Protein AF-A0A939FGU3-F1 (afdb_monomer)

pLDDT: mean 78.37, std 13.64, range [33.5, 96.75]

Structure (mmCIF, N/CA/C/O backbone):
data_AF-A0A939FGU3-F1
#
_entry.id   AF-A0A939FGU3-F1
#
loop_
_atom_site.group_PDB
_atom_site.id
_atom_site.type_symbol
_atom_site.label_atom_id
_atom_site.label_alt_id
_atom_site.label_comp_id
_atom_site.label_asym_id
_atom_site.label_entity_id
_atom_site.label_seq_id
_atom_site.pdbx_PDB_ins_code
_atom_site.Cartn_x
_atom_site.Cartn_y
_atom_site.Cartn_z
_atom_site.occupancy
_atom_site.B_iso_or_equiv
_atom_site.auth_seq_id
_atom_site.auth_comp_id
_atom_site.auth_asym_id
_atom_site.auth_atom_id
_atom_site.pdbx_PDB_model_num
ATOM 1 N N . SER A 1 1 ? 17.781 14.149 -30.738 1.00 41.88 1 SER A N 1
ATOM 2 C CA . SER A 1 1 ? 16.971 12.926 -30.541 1.00 41.88 1 SER A CA 1
ATOM 3 C C . SER A 1 1 ? 17.361 12.123 -29.293 1.00 41.88 1 SER A C 1
ATOM 5 O O . SER A 1 1 ? 16.463 11.764 -28.551 1.00 41.88 1 SER A O 1
ATOM 7 N N . ARG A 1 2 ? 18.651 11.886 -28.977 1.00 33.50 2 ARG A N 1
ATOM 8 C CA . ARG A 1 2 ? 19.077 11.112 -27.776 1.00 33.50 2 ARG A CA 1
ATOM 9 C C . ARG A 1 2 ? 18.711 11.719 -26.404 1.00 33.50 2 ARG A C 1
ATOM 11 O O . ARG A 1 2 ? 18.476 10.968 -25.467 1.00 33.50 2 ARG A O 1
ATOM 18 N N . GLY A 1 3 ? 18.619 13.047 -26.288 1.00 41.75 3 GLY A N 1
ATOM 19 C CA . GLY A 1 3 ? 18.218 13.716 -25.037 1.00 41.75 3 GLY A CA 1
ATOM 20 C C . GLY A 1 3 ? 16.728 13.579 -24.693 1.00 41.75 3 GLY A C 1
ATOM 21 O O . GLY A 1 3 ? 16.382 13.505 -23.521 1.00 41.75 3 GLY A O 1
ATOM 22 N N . LEU A 1 4 ? 15.859 13.466 -25.707 1.00 43.62 4 LEU A N 1
ATOM 23 C CA . LEU A 1 4 ? 14.421 13.242 -25.510 1.00 43.62 4 LEU A CA 1
ATOM 24 C C . LEU A 1 4 ? 14.145 11.823 -24.995 1.00 43.62 4 LEU A C 1
ATOM 26 O O . LEU A 1 4 ? 13.326 11.659 -24.104 1.00 43.62 4 LEU A O 1
ATOM 30 N N . GLY A 1 5 ? 14.875 10.816 -25.493 1.00 41.78 5 GLY A N 1
ATOM 31 C CA . GLY A 1 5 ? 14.735 9.427 -25.039 1.00 41.78 5 GLY A CA 1
ATOM 32 C C . GLY A 1 5 ? 15.161 9.213 -23.583 1.00 41.78 5 GLY A C 1
ATOM 33 O O . GLY A 1 5 ? 14.473 8.523 -22.848 1.00 41.78 5 GLY A O 1
ATOM 34 N N . LEU A 1 6 ? 16.245 9.850 -23.126 1.00 47.56 6 LEU A N 1
ATOM 35 C CA . LEU A 1 6 ? 16.668 9.788 -21.718 1.00 47.56 6 LEU A CA 1
ATOM 36 C C . LEU A 1 6 ? 15.647 10.437 -20.766 1.00 47.56 6 LEU A C 1
ATOM 38 O O . LEU A 1 6 ? 15.371 9.874 -19.708 1.00 47.56 6 LEU A O 1
ATOM 42 N N . GLY A 1 7 ? 15.070 11.580 -21.162 1.00 53.06 7 GLY A N 1
ATOM 43 C CA . GLY A 1 7 ? 14.012 12.266 -20.411 1.00 53.06 7 GLY A CA 1
ATOM 44 C C . GLY A 1 7 ? 12.718 11.452 -20.348 1.00 53.06 7 GLY A C 1
ATOM 45 O O . GLY A 1 7 ? 12.283 11.088 -19.263 1.00 53.06 7 GLY A O 1
ATOM 46 N N . LEU A 1 8 ? 12.188 11.040 -21.506 1.00 48.31 8 LEU A N 1
ATOM 47 C CA . LEU A 1 8 ? 10.960 10.236 -21.619 1.00 48.31 8 LEU A CA 1
ATOM 48 C C . LEU A 1 8 ? 11.036 8.890 -20.865 1.00 48.31 8 LEU A C 1
ATOM 50 O O . LEU A 1 8 ? 10.018 8.367 -20.407 1.00 48.31 8 LEU A O 1
ATOM 54 N N . LEU A 1 9 ? 12.233 8.314 -20.716 1.00 50.81 9 LEU A N 1
ATOM 55 C CA . LEU A 1 9 ? 12.453 7.050 -20.006 1.00 50.81 9 LEU A CA 1
ATOM 56 C C . LEU A 1 9 ? 12.536 7.216 -18.483 1.00 50.81 9 LEU A C 1
ATOM 58 O O . LEU A 1 9 ? 11.938 6.418 -17.759 1.00 50.81 9 LEU A O 1
ATOM 62 N N . GLY A 1 10 ? 13.228 8.249 -17.989 1.00 60.00 10 GLY A N 1
ATOM 63 C CA . GLY A 1 10 ? 13.159 8.635 -16.573 1.00 60.00 10 GLY A CA 1
ATOM 64 C C . GLY A 1 10 ? 11.727 8.989 -16.164 1.00 60.00 10 GLY A C 1
ATOM 65 O O . GLY A 1 10 ? 11.244 8.528 -15.126 1.00 60.00 10 GLY A O 1
ATOM 66 N N . ASP A 1 11 ? 11.014 9.682 -17.054 1.00 61.66 11 ASP A N 1
ATOM 67 C CA . ASP A 1 11 ? 9.595 9.987 -16.902 1.00 61.66 11 ASP A CA 1
ATOM 68 C C . ASP A 1 11 ? 8.752 8.710 -16.817 1.00 61.66 11 ASP A C 1
ATOM 70 O O . ASP A 1 11 ? 7.852 8.645 -15.992 1.00 61.66 11 ASP A O 1
ATOM 74 N N . SER A 1 12 ? 9.061 7.656 -17.581 1.00 62.78 12 SER A N 1
ATOM 75 C CA . SER A 1 12 ? 8.295 6.396 -17.570 1.00 62.78 12 SER A CA 1
ATOM 76 C C . SER A 1 12 ? 8.379 5.643 -16.237 1.00 62.78 12 SER A C 1
ATOM 78 O O . SER A 1 12 ? 7.359 5.176 -15.726 1.00 62.78 12 SER A O 1
ATOM 80 N N . PHE A 1 13 ? 9.572 5.539 -15.638 1.00 67.00 13 PHE A N 1
ATOM 81 C CA . PHE A 1 13 ? 9.725 4.944 -14.303 1.00 67.00 13 PHE A CA 1
ATOM 82 C C . PHE A 1 13 ? 9.023 5.795 -13.244 1.00 67.00 13 PHE A C 1
ATOM 84 O O . PHE A 1 13 ? 8.311 5.263 -12.395 1.00 67.00 13 PHE A O 1
ATOM 91 N N . GLN A 1 14 ? 9.191 7.117 -13.311 1.00 68.75 14 GLN A N 1
ATOM 92 C CA . GLN A 1 14 ? 8.563 8.039 -12.372 1.00 68.75 14 GLN A CA 1
ATOM 93 C C . GLN A 1 14 ? 7.032 8.005 -12.476 1.00 68.75 14 GLN A C 1
ATOM 95 O O . GLN A 1 14 ? 6.349 7.959 -11.455 1.00 68.75 14 GLN A O 1
ATOM 100 N N . VAL A 1 15 ? 6.498 7.937 -13.695 1.00 68.19 15 VAL A N 1
ATOM 101 C CA . VAL A 1 15 ? 5.082 7.704 -13.997 1.00 68.19 15 VAL A CA 1
ATOM 102 C C . VAL A 1 15 ? 4.614 6.396 -13.365 1.00 68.19 15 VAL A C 1
ATOM 104 O O . VAL A 1 15 ? 3.661 6.405 -12.586 1.00 68.19 15 VAL A O 1
ATOM 107 N N . ALA A 1 16 ? 5.302 5.285 -13.636 1.00 70.50 16 ALA A N 1
ATOM 108 C CA . ALA A 1 16 ? 4.940 3.981 -13.089 1.00 70.50 16 ALA A CA 1
ATOM 109 C C . ALA A 1 16 ? 4.967 3.979 -11.552 1.00 70.50 16 ALA A C 1
ATOM 111 O O . ALA A 1 16 ? 4.074 3.416 -10.920 1.00 70.50 16 ALA A O 1
ATOM 112 N N . TYR A 1 17 ? 5.959 4.632 -10.948 1.00 73.44 17 TYR A N 1
ATOM 113 C CA . TYR A 1 17 ? 6.120 4.739 -9.499 1.00 73.44 17 TYR A CA 1
ATOM 114 C C . TYR A 1 17 ? 5.035 5.604 -8.837 1.00 73.44 17 TYR A C 1
ATOM 116 O O . TYR A 1 17 ? 4.579 5.292 -7.738 1.00 73.44 17 TYR A O 1
ATOM 124 N N . GLN A 1 18 ? 4.587 6.680 -9.492 1.00 72.75 18 GLN A N 1
ATOM 125 C CA . GLN A 1 18 ? 3.557 7.577 -8.954 1.00 72.75 18 GLN A CA 1
ATOM 126 C C . GLN A 1 18 ? 2.126 7.069 -9.172 1.00 72.75 18 GLN A C 1
ATOM 128 O O . GLN A 1 18 ? 1.237 7.402 -8.382 1.00 72.75 18 GLN A O 1
ATOM 133 N N . LEU A 1 19 ? 1.897 6.249 -10.204 1.00 76.19 19 LEU A N 1
ATOM 134 C CA . LEU A 1 19 ? 0.581 5.703 -10.559 1.00 76.19 19 LEU A CA 1
ATOM 135 C C . LEU A 1 19 ? -0.176 5.080 -9.369 1.00 76.19 19 LEU A C 1
ATOM 137 O O . LEU A 1 19 ? -1.330 5.459 -9.148 1.00 76.19 19 LEU A O 1
ATOM 141 N N . PRO A 1 20 ? 0.425 4.181 -8.561 1.00 77.81 20 PRO A N 1
ATOM 142 C CA . PRO A 1 20 ? -0.236 3.608 -7.390 1.00 77.81 20 PRO A CA 1
ATOM 143 C C . PRO A 1 20 ? -0.747 4.665 -6.413 1.00 77.81 20 PRO A C 1
ATOM 145 O O . PRO A 1 20 ? -1.889 4.599 -5.956 1.00 77.81 20 PRO A O 1
ATOM 148 N N . THR A 1 21 ? 0.086 5.663 -6.121 1.00 81.62 21 THR A N 1
ATOM 149 C CA . THR A 1 21 ? -0.235 6.754 -5.199 1.00 81.62 21 THR A CA 1
ATOM 150 C C . THR A 1 21 ? -1.389 7.599 -5.724 1.00 81.62 21 THR A C 1
ATOM 152 O O . THR A 1 21 ? -2.308 7.908 -4.967 1.00 81.62 21 THR A O 1
ATOM 155 N N . MET A 1 22 ? -1.404 7.919 -7.020 1.00 75.44 22 MET A N 1
ATOM 156 C CA . MET A 1 22 ? -2.509 8.654 -7.642 1.00 75.44 22 MET A CA 1
ATOM 157 C C . MET A 1 22 ? -3.826 7.877 -7.559 1.00 75.44 22 MET A C 1
ATOM 159 O O . MET A 1 22 ? -4.824 8.411 -7.074 1.00 75.44 22 MET A O 1
ATOM 163 N N . ILE A 1 23 ? -3.823 6.602 -7.968 1.00 75.50 23 ILE A N 1
ATOM 164 C CA . ILE A 1 23 ? -5.009 5.732 -7.910 1.00 75.50 23 ILE A CA 1
ATOM 165 C C . ILE A 1 23 ? -5.523 5.641 -6.473 1.00 75.50 23 ILE A C 1
ATOM 167 O O . ILE A 1 23 ? -6.726 5.758 -6.234 1.00 75.50 23 ILE A O 1
ATOM 171 N N . TYR A 1 24 ? -4.620 5.480 -5.508 1.00 77.56 24 TYR A N 1
ATOM 172 C CA . TYR A 1 24 ? -4.967 5.439 -4.097 1.00 77.56 24 TYR A CA 1
ATOM 173 C C . TYR A 1 24 ? -5.593 6.748 -3.609 1.00 77.56 24 TYR A C 1
ATOM 175 O O . TYR A 1 24 ? -6.665 6.721 -3.016 1.00 77.56 24 TYR A O 1
ATOM 183 N N . ILE A 1 25 ? -4.991 7.906 -3.875 1.00 74.12 25 ILE A N 1
ATOM 184 C CA . ILE A 1 25 ? -5.537 9.193 -3.417 1.00 74.12 25 ILE A CA 1
ATOM 185 C C . ILE A 1 25 ? -6.928 9.440 -4.014 1.00 74.12 25 ILE A C 1
ATOM 187 O O . ILE A 1 25 ? -7.845 9.802 -3.276 1.00 74.12 25 ILE A O 1
ATOM 191 N N . LEU A 1 26 ? -7.106 9.177 -5.311 1.00 69.19 26 LEU A N 1
ATOM 192 C CA . LEU A 1 26 ? -8.380 9.361 -6.012 1.00 69.19 26 LEU A CA 1
ATOM 193 C C . LEU A 1 26 ? -9.474 8.405 -5.517 1.00 69.19 26 LEU A C 1
ATOM 195 O O . LEU A 1 26 ? -10.635 8.790 -5.416 1.00 69.19 26 LEU A O 1
ATOM 199 N N . THR A 1 27 ? -9.110 7.163 -5.195 1.00 65.88 27 THR A N 1
ATOM 200 C CA . THR A 1 27 ? -10.073 6.112 -4.824 1.00 65.88 27 THR A CA 1
ATOM 201 C C . THR A 1 27 ? -10.375 6.090 -3.329 1.00 65.88 27 THR A C 1
ATOM 203 O O . THR A 1 27 ? -11.503 5.854 -2.902 1.00 65.88 27 THR A O 1
ATOM 206 N N . VAL A 1 28 ? -9.344 6.292 -2.516 1.00 67.81 28 VAL A N 1
ATOM 207 C CA . VAL A 1 28 ? -9.333 6.011 -1.079 1.00 67.81 28 VAL A CA 1
ATOM 208 C C . VAL A 1 28 ? -9.162 7.285 -0.253 1.00 67.81 28 VAL A C 1
ATOM 210 O O . VAL A 1 28 ? -9.806 7.422 0.791 1.00 67.81 28 VAL A O 1
ATOM 213 N N . GLY A 1 29 ? -8.336 8.229 -0.713 1.00 59.62 29 GLY A N 1
ATOM 214 C CA . GLY A 1 29 ? -7.860 9.371 0.077 1.00 59.62 29 GLY A CA 1
ATOM 215 C C . GLY A 1 29 ? -8.960 10.228 0.716 1.00 59.62 29 GLY A C 1
ATOM 216 O O . GLY A 1 29 ? -8.813 10.645 1.864 1.00 59.62 29 GLY A O 1
ATOM 217 N N . GLY A 1 30 ? -10.084 10.445 0.023 1.00 57.16 30 GLY A N 1
ATOM 218 C CA . GLY A 1 30 ? -11.180 11.294 0.517 1.00 57.16 30 GLY A CA 1
ATOM 219 C C . GLY A 1 30 ? -12.196 10.592 1.430 1.00 57.16 30 GLY A C 1
ATOM 220 O O . GLY A 1 30 ? -12.722 11.199 2.365 1.00 57.16 30 GLY A O 1
ATOM 221 N N . GLY A 1 31 ? -12.472 9.307 1.185 1.00 60.12 31 GLY A N 1
ATOM 222 C CA . GLY A 1 31 ? -13.533 8.568 1.882 1.00 60.12 31 GLY A CA 1
ATOM 223 C C . GLY A 1 31 ? -13.077 7.897 3.177 1.00 60.12 31 GLY A C 1
ATOM 224 O O . GLY A 1 31 ? -13.853 7.806 4.129 1.00 60.12 31 GLY A O 1
ATOM 225 N N . LEU A 1 32 ? -11.817 7.442 3.229 1.00 63.12 32 LEU A N 1
ATOM 226 C CA . LEU A 1 32 ? -11.334 6.610 4.333 1.00 63.12 32 LEU A CA 1
ATOM 227 C C . LEU A 1 32 ? -11.063 7.400 5.622 1.00 63.12 32 LEU A C 1
ATOM 229 O O . LEU A 1 32 ? -11.369 6.928 6.714 1.00 63.12 32 LEU A O 1
ATOM 233 N N . ASN A 1 33 ? -10.538 8.620 5.522 1.00 64.50 33 ASN A N 1
ATOM 234 C CA . ASN A 1 33 ? -10.225 9.435 6.702 1.00 64.50 33 ASN A CA 1
ATOM 235 C C . ASN A 1 33 ? -11.447 10.154 7.291 1.00 64.50 33 ASN A C 1
ATOM 237 O O . ASN A 1 33 ? -11.606 10.197 8.508 1.00 64.50 33 ASN A O 1
ATOM 241 N N . SER A 1 34 ? -12.320 10.694 6.441 1.00 67.56 34 SER A N 1
ATOM 242 C CA . SER A 1 34 ? -13.418 11.575 6.864 1.00 67.56 34 SER A CA 1
ATOM 243 C C . SER A 1 34 ? -14.574 10.837 7.548 1.00 67.56 34 SER A C 1
ATOM 245 O O . SER A 1 34 ? -15.226 11.399 8.426 1.00 67.56 34 SER A O 1
ATOM 247 N N . VAL A 1 35 ? -14.823 9.575 7.181 1.00 69.44 35 VAL A N 1
ATOM 248 C CA . VAL A 1 35 ? -15.971 8.801 7.686 1.00 69.44 35 VAL A CA 1
ATOM 249 C C . VAL A 1 35 ? -15.561 7.744 8.708 1.00 69.44 35 VAL A C 1
ATOM 251 O O . VAL A 1 35 ? -16.280 7.543 9.689 1.00 69.44 35 VAL A O 1
ATOM 254 N N . PHE A 1 36 ? -14.422 7.069 8.526 1.00 74.81 36 PHE A N 1
ATOM 255 C CA . PHE A 1 36 ? -14.105 5.907 9.363 1.00 74.81 36 PHE A CA 1
ATOM 256 C C . PHE A 1 36 ? -13.435 6.255 10.675 1.00 74.81 36 PHE A C 1
ATOM 258 O O . PHE A 1 36 ? -13.726 5.578 11.654 1.00 74.81 36 PHE A O 1
ATOM 265 N N . VAL A 1 37 ? -12.613 7.307 10.740 1.00 81.94 37 VAL A N 1
ATOM 266 C CA . VAL A 1 37 ? -11.966 7.700 12.002 1.00 81.94 37 VAL A CA 1
ATOM 267 C C . VAL A 1 37 ? -13.005 8.095 13.061 1.00 81.94 37 VAL A C 1
ATOM 269 O O . VAL A 1 37 ? -12.956 7.528 14.154 1.00 81.94 37 VAL A O 1
ATOM 272 N N . PRO A 1 38 ? -14.002 8.960 12.773 1.00 82.31 38 PRO A N 1
ATOM 273 C CA . PRO A 1 38 ? -15.020 9.302 13.766 1.00 82.31 38 PRO A CA 1
ATOM 274 C C . PRO A 1 38 ? -15.864 8.095 14.196 1.00 82.31 38 PRO A C 1
ATOM 276 O O . PRO A 1 38 ? -16.134 7.926 15.383 1.00 82.31 38 PRO A O 1
ATOM 279 N N . GLN A 1 39 ? -16.255 7.232 13.250 1.00 84.50 39 GLN A N 1
ATOM 280 C CA . GLN A 1 39 ? -17.029 6.023 13.557 1.00 84.50 39 GLN A CA 1
ATOM 281 C C . GLN A 1 39 ? -16.225 5.009 14.368 1.00 84.50 39 GLN A C 1
ATOM 283 O O . GLN A 1 39 ? -16.762 4.398 15.285 1.00 84.50 39 GLN A O 1
ATOM 288 N N . LEU A 1 40 ? -14.935 4.865 14.072 1.00 86.88 40 LEU A N 1
ATOM 289 C CA . LEU A 1 40 ? -14.034 4.010 14.823 1.00 86.88 40 LEU A CA 1
ATOM 290 C C . LEU A 1 40 ? -13.899 4.501 16.266 1.00 86.88 40 LEU A C 1
ATOM 292 O O . LEU A 1 40 ? -14.130 3.727 17.189 1.00 86.88 40 LEU A O 1
ATOM 296 N N . VAL A 1 41 ? -13.603 5.789 16.465 1.00 88.12 41 VAL A N 1
ATOM 297 C CA . VAL A 1 41 ? -13.503 6.391 17.806 1.00 88.12 41 VAL A CA 1
ATOM 298 C C . VAL A 1 41 ? -14.815 6.244 18.574 1.00 88.12 41 VAL A C 1
ATOM 300 O O . VAL A 1 41 ? -14.789 5.944 19.764 1.00 88.12 41 VAL A O 1
ATOM 303 N N . ARG A 1 42 ? -15.961 6.410 17.903 1.00 88.38 42 ARG A N 1
ATOM 304 C CA . ARG A 1 42 ? -17.278 6.170 18.499 1.00 88.38 42 ARG A CA 1
ATOM 305 C C . ARG A 1 42 ? -17.462 4.708 18.911 1.00 88.38 42 ARG A C 1
ATOM 307 O O . ARG A 1 42 ? -17.762 4.460 20.069 1.00 88.38 42 ARG A O 1
ATOM 314 N N . SER A 1 43 ? -17.216 3.754 18.010 1.00 87.56 43 SER A N 1
ATOM 315 C CA . SER A 1 43 ? -17.328 2.315 18.309 1.00 87.56 43 SER A CA 1
ATOM 316 C C . SER A 1 43 ? -16.425 1.894 19.469 1.00 87.56 43 SER A C 1
ATOM 318 O O . SER A 1 43 ? -16.799 1.072 20.288 1.00 87.56 43 SER A O 1
ATOM 320 N N . MET A 1 44 ? -15.249 2.512 19.605 1.00 87.56 44 MET A N 1
ATOM 321 C CA . MET A 1 44 ? -14.344 2.235 20.717 1.00 87.56 44 MET A CA 1
ATOM 322 C C . MET A 1 44 ? -14.852 2.732 22.075 1.00 87.56 44 MET A C 1
ATOM 324 O O . MET A 1 44 ? -14.413 2.206 23.095 1.00 87.56 44 MET A O 1
ATOM 328 N N . LYS A 1 45 ? -15.720 3.749 22.093 1.00 87.75 45 LYS A N 1
ATOM 329 C CA . LYS A 1 45 ? -16.329 4.297 23.313 1.00 87.75 45 LYS A CA 1
ATOM 330 C C . LYS A 1 45 ? -17.644 3.605 23.661 1.00 87.75 45 LYS A C 1
ATOM 332 O O . LYS A 1 45 ? -17.891 3.346 24.833 1.00 87.75 45 LYS A O 1
ATOM 337 N N . ASP A 1 46 ? -18.462 3.345 22.646 1.00 88.94 46 ASP A N 1
ATOM 338 C CA . ASP A 1 46 ? -19.857 2.941 22.815 1.00 88.94 46 ASP A CA 1
ATOM 339 C C . ASP A 1 46 ? -20.031 1.407 22.792 1.00 88.94 46 ASP A C 1
ATOM 341 O O . ASP A 1 46 ? -20.965 0.893 23.409 1.00 88.94 46 ASP A O 1
ATOM 345 N N . ASP A 1 47 ? -19.147 0.658 22.115 1.00 89.44 47 ASP A N 1
ATOM 346 C CA . ASP A 1 47 ? -19.274 -0.799 21.996 1.00 89.44 47 ASP A CA 1
ATOM 347 C C . ASP A 1 47 ? -18.571 -1.521 23.158 1.00 89.44 47 ASP A C 1
ATOM 349 O O . ASP A 1 47 ? -17.417 -1.246 23.498 1.00 89.44 47 ASP A O 1
ATOM 353 N N . ALA A 1 48 ? -19.232 -2.539 23.716 1.00 86.94 48 ALA A N 1
ATOM 354 C CA . ALA A 1 48 ? -18.713 -3.337 24.833 1.00 86.94 48 ALA A CA 1
ATOM 355 C C . ALA A 1 48 ? -17.407 -4.099 24.519 1.00 86.94 48 ALA A C 1
ATOM 357 O O . ALA A 1 48 ? -16.693 -4.509 25.432 1.00 86.94 48 ALA A O 1
ATOM 358 N N . ASP A 1 49 ? -17.081 -4.300 23.239 1.00 87.38 49 ASP A N 1
ATOM 359 C CA . ASP A 1 49 ? -15.842 -4.945 22.795 1.00 87.38 49 ASP A CA 1
ATOM 360 C C . ASP A 1 49 ? -14.700 -3.948 22.522 1.00 87.38 49 ASP A C 1
ATOM 362 O O . ASP A 1 49 ? -13.670 -4.324 21.954 1.00 87.38 49 ASP A O 1
ATOM 366 N N . GLY A 1 50 ? -14.874 -2.672 22.884 1.00 86.00 50 GLY A N 1
ATOM 367 C CA . GLY A 1 50 ? -13.893 -1.615 22.643 1.00 86.00 50 GLY A CA 1
ATOM 368 C C . GLY A 1 50 ? -13.646 -1.365 21.153 1.00 86.00 50 GLY A C 1
ATOM 369 O O . GLY A 1 50 ? -12.508 -1.094 20.747 1.00 86.00 50 GLY A O 1
ATOM 370 N N . GLY A 1 51 ? -14.677 -1.528 20.317 1.00 88.56 51 GLY A N 1
ATOM 371 C CA . GLY A 1 51 ? -14.642 -1.289 18.873 1.00 88.56 51 GLY A CA 1
ATOM 372 C C . GLY A 1 51 ? -13.833 -2.322 18.080 1.00 88.56 51 GLY A C 1
ATOM 373 O O . GLY A 1 51 ? -13.509 -2.091 16.911 1.00 88.56 51 GLY A O 1
ATOM 374 N N . ILE A 1 52 ? -13.466 -3.463 18.681 1.00 91.25 52 ILE A N 1
ATOM 375 C CA . ILE A 1 52 ? -12.644 -4.501 18.034 1.00 91.25 52 ILE A CA 1
ATOM 376 C C . ILE A 1 52 ? -13.359 -5.093 16.815 1.00 91.25 52 ILE A C 1
ATOM 378 O O . ILE A 1 52 ? -12.725 -5.318 15.777 1.00 91.25 52 ILE A O 1
ATOM 382 N N . ALA A 1 53 ? -14.660 -5.366 16.906 1.00 90.62 53 ALA A N 1
ATOM 383 C CA . ALA A 1 53 ? -15.436 -5.916 15.804 1.00 90.62 53 ALA A CA 1
ATOM 384 C C . ALA A 1 53 ? -15.559 -4.913 14.655 1.00 90.62 53 ALA A C 1
ATOM 386 O O . ALA A 1 53 ? -15.342 -5.295 13.505 1.00 90.62 53 ALA A O 1
ATOM 387 N N . TYR A 1 54 ? -15.848 -3.643 14.950 1.00 89.50 54 TYR A N 1
ATOM 388 C CA . TYR A 1 54 ? -15.918 -2.591 13.935 1.00 89.50 54 TYR A CA 1
ATOM 389 C C . TYR A 1 54 ? -14.569 -2.400 13.223 1.00 89.50 54 TYR A C 1
ATOM 391 O O . TYR A 1 54 ? -14.511 -2.468 11.995 1.00 89.50 54 TYR A O 1
ATOM 399 N N . ALA A 1 55 ? -13.472 -2.272 13.975 1.00 91.31 55 ALA A N 1
ATOM 400 C CA . ALA A 1 55 ? -12.125 -2.145 13.420 1.00 91.31 55 ALA A CA 1
ATOM 401 C C . ALA A 1 55 ? -11.734 -3.342 12.532 1.00 91.31 55 ALA A C 1
ATOM 403 O O . ALA A 1 55 ? -11.187 -3.157 11.446 1.00 91.31 55 ALA A O 1
ATOM 404 N N . ASN A 1 56 ? -12.066 -4.572 12.941 1.00 93.19 56 ASN A N 1
ATOM 405 C CA . ASN A 1 56 ? -11.814 -5.769 12.135 1.00 93.19 56 ASN A CA 1
ATOM 406 C C . ASN A 1 56 ? -12.658 -5.814 10.854 1.00 93.19 56 ASN A C 1
ATOM 408 O O . ASN A 1 56 ? -12.140 -6.180 9.798 1.00 93.19 56 ASN A O 1
ATOM 412 N N . ARG A 1 57 ? -13.934 -5.412 10.908 1.00 91.00 57 ARG A N 1
ATOM 413 C CA . ARG A 1 57 ? -14.791 -5.304 9.714 1.00 91.00 57 ARG A CA 1
ATOM 414 C C . ARG A 1 57 ? -14.261 -4.260 8.741 1.00 91.00 57 ARG A C 1
ATOM 416 O O . ARG A 1 57 ? -14.196 -4.543 7.548 1.00 91.00 57 ARG A O 1
ATOM 423 N N . LEU A 1 58 ? -13.848 -3.097 9.246 1.00 87.69 58 LEU A N 1
ATOM 424 C CA . LEU A 1 58 ? -13.250 -2.028 8.448 1.00 87.69 58 LEU A CA 1
ATOM 425 C C . LEU A 1 58 ? -11.963 -2.504 7.768 1.00 87.69 58 LEU A C 1
ATOM 427 O O . LEU A 1 58 ? -11.844 -2.399 6.550 1.00 87.69 58 LEU A O 1
ATOM 431 N N . LEU A 1 59 ? -11.033 -3.082 8.533 1.00 90.62 59 LEU A N 1
ATOM 432 C CA . LEU A 1 59 ? -9.782 -3.616 7.996 1.00 90.62 59 LEU A CA 1
ATOM 433 C C . LEU A 1 59 ? -10.046 -4.699 6.942 1.00 90.62 59 LEU A C 1
ATOM 435 O O . LEU A 1 59 ? -9.438 -4.675 5.877 1.00 90.62 59 LEU A O 1
ATOM 439 N N . THR A 1 60 ? -10.993 -5.607 7.194 1.00 91.88 60 THR A N 1
ATOM 440 C CA . THR A 1 60 ? -11.371 -6.662 6.237 1.00 91.88 60 THR A CA 1
ATOM 441 C C . THR A 1 60 ? -11.980 -6.082 4.967 1.00 91.88 60 THR A C 1
ATOM 443 O O . THR A 1 60 ? -11.599 -6.490 3.874 1.00 91.88 60 THR A O 1
ATOM 446 N N . LEU A 1 61 ? -12.886 -5.111 5.088 1.00 87.00 61 LEU A N 1
ATOM 447 C CA . LEU A 1 61 ? -13.495 -4.446 3.939 1.00 87.00 61 LEU A CA 1
ATOM 448 C C . LEU A 1 61 ? -12.433 -3.773 3.067 1.00 87.00 61 LEU A C 1
ATOM 450 O O . LEU A 1 61 ? -12.444 -3.937 1.849 1.00 87.00 61 LEU A O 1
ATOM 454 N N . VAL A 1 62 ? -11.507 -3.043 3.692 1.00 85.00 62 VAL A N 1
ATOM 455 C CA . VAL A 1 62 ? -10.433 -2.354 2.976 1.00 85.00 62 VAL A CA 1
ATOM 456 C C . VAL A 1 62 ? -9.482 -3.354 2.334 1.00 85.00 62 VAL A C 1
ATOM 458 O O . VAL A 1 62 ? -9.167 -3.191 1.163 1.00 85.00 62 VAL A O 1
ATOM 461 N N . MET A 1 63 ? -9.091 -4.425 3.027 1.00 90.06 63 MET A N 1
ATOM 462 C CA . MET A 1 63 ? -8.272 -5.482 2.429 1.00 90.06 63 MET A CA 1
ATOM 463 C C . MET A 1 63 ? -8.952 -6.125 1.219 1.00 90.06 63 MET A C 1
ATOM 465 O O . MET A 1 63 ? -8.298 -6.333 0.208 1.00 90.06 63 MET A O 1
ATOM 469 N N . VAL A 1 64 ? -10.255 -6.408 1.276 1.00 88.94 64 VAL A N 1
ATOM 470 C CA . VAL A 1 64 ? -10.985 -6.992 0.138 1.00 88.94 64 VAL A CA 1
ATOM 471 C C . VAL A 1 64 ? -11.071 -6.005 -1.025 1.00 88.94 64 VAL A C 1
ATOM 473 O O . VAL A 1 64 ? -10.737 -6.356 -2.157 1.00 88.94 64 VAL A O 1
ATOM 476 N N . ALA A 1 65 ? -11.469 -4.759 -0.759 1.00 83.19 65 ALA A N 1
ATOM 477 C CA . ALA A 1 65 ? -11.572 -3.724 -1.784 1.00 83.19 65 ALA A CA 1
ATOM 478 C C . ALA A 1 65 ? -10.213 -3.445 -2.446 1.00 83.19 65 ALA A C 1
ATOM 480 O O . ALA A 1 65 ? -10.120 -3.351 -3.669 1.00 83.19 65 ALA A O 1
ATOM 481 N N . LEU A 1 66 ? -9.152 -3.372 -1.643 1.00 85.88 66 LEU A N 1
ATOM 482 C CA . LEU A 1 66 ? -7.789 -3.134 -2.103 1.00 85.88 66 LEU A CA 1
ATOM 483 C C . LEU A 1 66 ? -7.056 -4.386 -2.560 1.00 85.88 66 LEU A C 1
ATOM 485 O O . LEU A 1 66 ? -5.943 -4.255 -3.040 1.00 85.88 66 LEU A O 1
ATOM 489 N N . ALA A 1 67 ? -7.624 -5.580 -2.430 1.00 88.06 67 ALA A N 1
ATOM 490 C CA . ALA A 1 67 ? -7.144 -6.753 -3.153 1.00 88.06 67 ALA A CA 1
ATOM 491 C C . ALA A 1 67 ? -7.738 -6.767 -4.568 1.00 88.06 67 ALA A C 1
ATOM 493 O O . ALA A 1 67 ? -7.032 -7.038 -5.537 1.00 88.06 67 ALA A O 1
ATOM 494 N N . ALA A 1 68 ? -9.018 -6.400 -4.701 1.00 85.44 68 ALA A N 1
ATOM 495 C CA . ALA A 1 68 ? -9.701 -6.326 -5.990 1.00 85.44 68 ALA A CA 1
ATOM 496 C C . ALA A 1 68 ? -9.172 -5.184 -6.874 1.00 85.44 68 ALA A C 1
ATOM 498 O O . ALA A 1 68 ? -8.920 -5.394 -8.056 1.00 85.44 68 ALA A O 1
ATOM 499 N N . LEU A 1 69 ? -8.970 -3.990 -6.308 1.00 82.62 69 LEU A N 1
ATOM 500 C CA . LEU A 1 69 ? -8.540 -2.797 -7.047 1.00 82.62 69 LEU A CA 1
ATOM 501 C C . LEU A 1 69 ? -7.192 -2.951 -7.786 1.00 82.62 69 LEU A C 1
ATOM 503 O O . LEU A 1 69 ? -7.153 -2.695 -8.986 1.00 82.62 69 LEU A O 1
ATOM 507 N N . PRO A 1 70 ? -6.078 -3.350 -7.147 1.00 86.19 70 PRO A N 1
ATOM 508 C CA . PRO A 1 70 ? -4.822 -3.553 -7.853 1.00 86.19 70 PRO A CA 1
ATOM 509 C C . PRO A 1 70 ? -4.892 -4.752 -8.797 1.00 86.19 70 PRO A C 1
ATOM 511 O O . PRO A 1 70 ? -4.244 -4.703 -9.831 1.00 86.19 70 PRO A O 1
ATOM 514 N N . ALA A 1 71 ? -5.694 -5.787 -8.514 1.00 86.38 71 ALA A N 1
ATOM 515 C CA . ALA A 1 71 ? -5.885 -6.900 -9.445 1.00 86.38 71 ALA A CA 1
ATOM 516 C C . ALA A 1 71 ? -6.572 -6.445 -10.747 1.00 86.38 71 ALA A C 1
ATOM 518 O O . ALA A 1 71 ? -6.118 -6.789 -11.839 1.00 86.38 71 ALA A O 1
ATOM 519 N N . THR A 1 72 ? -7.618 -5.615 -10.660 1.00 81.25 72 THR A N 1
ATOM 520 C CA . THR A 1 72 ? -8.267 -5.040 -11.850 1.00 81.25 72 THR A CA 1
ATOM 521 C C . THR A 1 72 ? -7.372 -4.016 -12.543 1.00 81.25 72 THR A C 1
ATOM 523 O O . THR A 1 72 ? -7.257 -4.037 -13.768 1.00 81.25 72 THR A O 1
ATOM 526 N N . ALA A 1 73 ? -6.669 -3.172 -11.784 1.00 81.94 73 ALA A N 1
ATOM 527 C CA . ALA A 1 73 ? -5.709 -2.217 -12.328 1.00 81.94 73 ALA A CA 1
ATOM 528 C C . ALA A 1 73 ? -4.529 -2.911 -13.028 1.00 81.94 73 ALA A C 1
ATOM 530 O O . ALA A 1 73 ? -4.021 -2.402 -14.021 1.00 81.94 73 ALA A O 1
ATOM 531 N N . TRP A 1 74 ? -4.108 -4.088 -12.554 1.00 87.62 74 TRP A N 1
ATOM 532 C CA . TRP A 1 74 ? -3.011 -4.861 -13.144 1.00 87.62 74 TRP A CA 1
ATOM 533 C C . TRP A 1 74 ? -3.366 -5.355 -14.547 1.00 87.62 74 TRP A C 1
ATOM 535 O O . TRP A 1 74 ? -2.542 -5.284 -15.463 1.00 87.62 74 TRP A O 1
ATOM 545 N N . LEU A 1 75 ? -4.621 -5.775 -14.738 1.00 83.19 75 LEU A N 1
ATOM 546 C CA . LEU A 1 75 ? -5.178 -6.093 -16.055 1.00 83.19 75 LEU A CA 1
ATOM 547 C C . LEU A 1 75 ? -5.312 -4.834 -16.929 1.00 83.19 75 LEU A C 1
ATOM 549 O O . LEU A 1 75 ? -5.087 -4.895 -18.136 1.00 83.19 75 LEU A O 1
ATOM 553 N N . ALA A 1 76 ? -5.616 -3.687 -16.317 1.00 81.12 76 ALA A N 1
ATOM 554 C CA . ALA A 1 76 ? -5.733 -2.387 -16.977 1.00 81.12 76 ALA A CA 1
ATOM 555 C C . ALA A 1 76 ? -4.399 -1.654 -17.210 1.00 81.12 76 ALA A C 1
ATOM 557 O O . ALA A 1 76 ? -4.404 -0.568 -17.789 1.00 81.12 76 ALA A O 1
ATOM 558 N N . ALA A 1 77 ? -3.258 -2.217 -16.798 1.00 82.50 77 ALA A N 1
ATOM 559 C CA . ALA A 1 77 ? -1.964 -1.529 -16.816 1.00 82.50 77 ALA A CA 1
ATOM 560 C C . ALA A 1 77 ? -1.596 -0.874 -18.171 1.00 82.50 77 ALA A C 1
ATOM 562 O O . ALA A 1 77 ? -1.175 0.282 -18.145 1.00 82.50 77 ALA A O 1
ATOM 563 N N . PRO A 1 78 ? -1.815 -1.506 -19.346 1.00 80.31 78 PRO A N 1
ATOM 564 C CA . PRO A 1 78 ? -1.560 -0.865 -20.645 1.00 80.31 78 PRO A CA 1
ATOM 565 C C . PRO A 1 78 ? -2.376 0.410 -20.875 1.00 80.31 78 PRO A C 1
ATOM 567 O O . PRO A 1 78 ? -1.888 1.390 -21.434 1.00 80.31 78 PRO A O 1
ATOM 570 N N . LEU A 1 79 ? -3.626 0.415 -20.418 1.00 79.31 79 LEU A N 1
ATOM 571 C CA . LEU A 1 79 ? -4.540 1.538 -20.596 1.00 79.31 79 LEU A CA 1
ATOM 572 C C . LEU A 1 79 ? -4.238 2.658 -1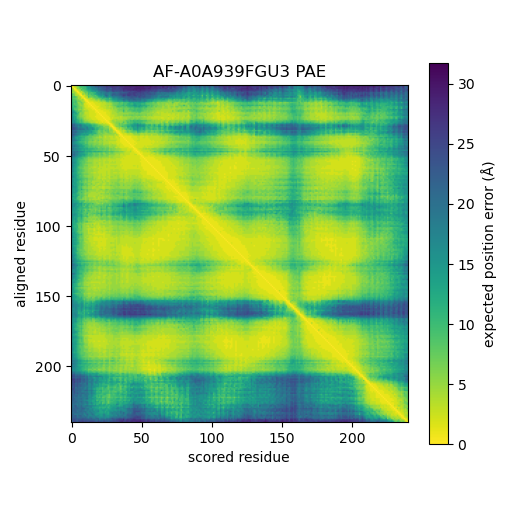9.609 1.00 79.31 79 LEU A C 1
ATOM 574 O O . LEU A 1 79 ? -4.318 3.825 -19.977 1.00 79.31 79 LEU A O 1
ATOM 578 N N . LEU A 1 80 ? -3.831 2.308 -18.388 1.00 75.88 80 LEU A N 1
ATOM 579 C CA . LEU A 1 80 ? -3.364 3.271 -17.392 1.00 75.88 80 LEU A CA 1
ATOM 580 C C . LEU A 1 80 ? -2.111 4.010 -17.879 1.00 75.88 80 LEU A C 1
ATOM 582 O O . LEU A 1 80 ? -2.050 5.232 -17.774 1.00 75.88 80 LEU A O 1
ATOM 586 N N . VAL A 1 81 ? -1.152 3.292 -18.473 1.00 78.94 81 VAL A N 1
ATOM 587 C CA . VAL A 1 81 ? 0.056 3.888 -19.069 1.00 78.94 81 VAL A CA 1
ATOM 588 C C . VAL A 1 81 ? -0.315 4.834 -20.213 1.00 78.94 81 VAL A C 1
ATOM 590 O O . VAL A 1 81 ? 0.144 5.975 -20.238 1.00 78.94 81 VAL A O 1
ATOM 593 N N . ARG A 1 82 ? -1.210 4.411 -21.115 1.00 78.81 82 ARG A N 1
ATOM 594 C CA . ARG A 1 82 ? -1.689 5.242 -22.232 1.00 78.81 82 ARG A CA 1
ATOM 595 C C . ARG A 1 82 ? -2.439 6.490 -21.782 1.00 78.81 82 ARG A C 1
ATOM 597 O O . ARG A 1 82 ? -2.225 7.555 -22.350 1.00 78.81 82 ARG A O 1
ATOM 604 N N . ALA A 1 83 ? -3.285 6.373 -20.761 1.00 75.19 83 ALA A N 1
ATOM 605 C CA . ALA A 1 83 ? -4.014 7.506 -20.202 1.00 75.19 83 ALA A CA 1
ATOM 606 C C . ALA A 1 83 ? -3.074 8.552 -19.585 1.00 75.19 83 ALA A C 1
ATOM 608 O O . ALA A 1 83 ? -3.380 9.741 -19.625 1.00 75.19 83 ALA A O 1
ATOM 609 N N . LEU A 1 84 ? -1.937 8.118 -19.030 1.00 69.44 84 LEU A N 1
ATOM 610 C CA . LEU A 1 84 ? -0.978 9.020 -18.401 1.00 69.44 84 LEU A CA 1
ATOM 611 C C . LEU A 1 84 ? 0.022 9.627 -19.391 1.00 69.44 84 LEU A C 1
ATOM 613 O O . LEU A 1 84 ? 0.430 10.772 -19.216 1.00 69.44 84 LEU A O 1
ATOM 617 N N . SER A 1 85 ? 0.428 8.882 -20.421 1.00 72.81 85 SER A N 1
ATOM 618 C CA . SER A 1 85 ? 1.373 9.372 -21.423 1.00 72.81 85 SER A CA 1
ATOM 619 C C . SER A 1 85 ? 1.171 8.700 -22.781 1.00 72.81 85 SER A C 1
ATOM 621 O O . SER A 1 85 ? 1.613 7.576 -23.029 1.00 72.81 85 SER A O 1
ATOM 623 N N . ASN A 1 86 ? 0.548 9.438 -23.704 1.00 73.69 86 ASN A N 1
ATOM 624 C CA . ASN A 1 86 ? 0.424 9.033 -25.106 1.00 73.69 86 ASN A CA 1
ATOM 625 C C . ASN A 1 86 ? 1.787 8.808 -25.793 1.00 73.69 86 ASN A C 1
ATOM 627 O O . ASN A 1 86 ? 1.904 7.810 -26.504 1.00 73.69 86 ASN A O 1
ATOM 631 N N . PRO A 1 87 ? 2.825 9.651 -25.595 1.00 71.31 87 PRO A N 1
ATOM 632 C CA . PRO A 1 87 ? 4.144 9.406 -26.182 1.00 71.31 87 PRO A CA 1
ATOM 633 C C . PRO A 1 87 ? 4.778 8.086 -25.726 1.00 71.31 87 PRO A C 1
ATOM 635 O O . PRO A 1 87 ? 5.331 7.365 -26.548 1.00 71.31 87 PRO A O 1
ATOM 638 N N . VAL A 1 88 ? 4.644 7.740 -24.440 1.00 68.94 88 VAL A N 1
ATOM 639 C CA . VAL A 1 88 ? 5.141 6.473 -23.871 1.00 68.94 88 VAL A CA 1
ATOM 640 C C . VAL A 1 88 ? 4.368 5.282 -24.428 1.00 68.94 88 VAL A C 1
ATOM 642 O O . VAL A 1 88 ? 4.965 4.275 -24.785 1.00 68.94 88 VAL A O 1
ATOM 645 N N . ALA A 1 89 ? 3.045 5.399 -24.541 1.00 73.62 89 ALA A N 1
ATOM 646 C CA . ALA A 1 89 ? 2.206 4.316 -25.045 1.00 73.62 89 ALA A CA 1
ATOM 647 C C . ALA A 1 89 ? 2.286 4.109 -26.566 1.00 73.62 89 ALA A C 1
ATOM 649 O O . ALA A 1 89 ? 1.910 3.042 -27.047 1.00 73.62 89 ALA A O 1
ATOM 650 N N . SER A 1 90 ? 2.745 5.113 -27.318 1.00 76.31 90 SER A N 1
ATOM 651 C CA . SER A 1 90 ? 2.860 5.041 -28.782 1.00 76.31 90 SER A CA 1
ATOM 652 C C . SER A 1 90 ? 4.169 4.396 -29.253 1.00 76.31 90 SER A C 1
ATOM 654 O O . SER A 1 90 ? 4.248 3.985 -30.407 1.00 76.31 90 SER A O 1
ATOM 656 N N . ASP A 1 91 ? 5.179 4.285 -28.384 1.00 78.25 91 ASP A N 1
ATOM 657 C CA . ASP A 1 91 ? 6.422 3.554 -28.654 1.00 78.25 91 ASP A CA 1
ATOM 658 C C . ASP A 1 91 ? 6.332 2.133 -28.057 1.00 78.25 91 ASP A C 1
ATOM 660 O O . ASP A 1 91 ? 6.269 1.993 -26.832 1.00 78.25 91 ASP A O 1
ATOM 664 N N . PRO A 1 92 ? 6.328 1.062 -28.877 1.00 76.12 92 PRO A N 1
ATOM 665 C CA . PRO A 1 92 ? 6.140 -0.305 -28.392 1.00 76.12 92 PRO A CA 1
ATOM 666 C C . PRO A 1 92 ? 7.167 -0.754 -27.343 1.00 76.12 92 PRO A C 1
ATOM 668 O O . PRO A 1 92 ? 6.791 -1.402 -26.366 1.00 76.12 92 PRO A O 1
ATOM 671 N N . ALA A 1 93 ? 8.443 -0.392 -27.513 1.00 73.25 93 ALA A N 1
ATOM 672 C CA . ALA A 1 93 ? 9.516 -0.833 -26.623 1.00 73.25 93 ALA A CA 1
ATOM 673 C C . ALA A 1 93 ? 9.450 -0.117 -25.267 1.00 73.25 93 ALA A C 1
ATOM 675 O O . ALA A 1 93 ? 9.691 -0.715 -24.218 1.00 73.25 93 ALA A O 1
ATOM 676 N N . VAL A 1 94 ? 9.088 1.167 -25.276 1.00 71.62 94 VAL A N 1
ATOM 677 C CA . VAL A 1 94 ? 8.933 1.963 -24.051 1.00 71.62 94 VAL A CA 1
ATOM 678 C C . VAL A 1 94 ? 7.653 1.575 -23.306 1.00 71.62 94 VAL A C 1
ATOM 680 O O . VAL A 1 94 ? 7.664 1.449 -22.078 1.00 71.62 94 VAL A O 1
ATOM 683 N N . ASN A 1 95 ? 6.568 1.319 -24.038 1.00 77.75 95 ASN A N 1
ATOM 684 C CA . ASN A 1 95 ? 5.287 0.903 -23.476 1.00 77.75 95 ASN A CA 1
ATOM 685 C C . ASN A 1 95 ? 5.392 -0.437 -22.729 1.00 77.75 95 ASN A C 1
ATOM 687 O O . ASN A 1 95 ? 4.898 -0.552 -21.609 1.00 77.75 95 ASN A O 1
ATOM 691 N N . GLU A 1 96 ? 6.074 -1.439 -23.294 1.00 79.00 96 GLU A N 1
ATOM 692 C CA . GLU A 1 96 ? 6.236 -2.753 -22.651 1.00 79.00 96 GLU A CA 1
ATOM 693 C C . GLU A 1 96 ? 6.925 -2.647 -21.279 1.00 79.00 96 GLU A C 1
ATOM 695 O O . GLU A 1 96 ? 6.476 -3.232 -20.284 1.00 79.00 96 GLU A O 1
ATOM 700 N N . VAL A 1 97 ? 7.976 -1.830 -21.199 1.00 74.69 97 VAL A N 1
ATOM 701 C CA . VAL A 1 97 ? 8.714 -1.580 -19.957 1.00 74.69 97 VAL A CA 1
ATOM 702 C C . VAL A 1 97 ? 7.851 -0.812 -18.952 1.00 74.69 97 VAL A C 1
ATOM 704 O O . VAL A 1 97 ? 7.766 -1.202 -17.784 1.00 74.69 97 VAL A O 1
ATOM 707 N N . ALA A 1 98 ? 7.151 0.237 -19.392 1.00 76.81 98 ALA A N 1
ATOM 708 C CA . ALA A 1 98 ? 6.263 1.025 -18.538 1.00 76.81 98 ALA A CA 1
ATOM 709 C C . ALA A 1 98 ? 5.109 0.184 -17.962 1.00 76.81 98 ALA A C 1
ATOM 711 O O . ALA A 1 98 ? 4.807 0.273 -16.767 1.00 76.81 98 ALA A O 1
ATOM 712 N N . VAL A 1 99 ? 4.501 -0.687 -18.772 1.00 82.31 99 VAL A N 1
ATOM 713 C CA . VAL A 1 99 ? 3.464 -1.634 -18.334 1.00 82.31 99 VAL A CA 1
ATOM 714 C C . VAL A 1 99 ? 4.020 -2.624 -17.318 1.00 82.31 99 VAL A C 1
ATOM 716 O O . VAL A 1 99 ? 3.370 -2.892 -16.306 1.00 82.31 99 VAL A O 1
ATOM 719 N N . THR A 1 100 ? 5.224 -3.140 -17.551 1.00 82.69 100 THR A N 1
ATOM 720 C CA . THR A 1 100 ? 5.886 -4.081 -16.642 1.00 82.69 100 THR A CA 1
ATOM 721 C C . THR A 1 100 ? 6.143 -3.450 -15.274 1.00 82.69 100 THR A C 1
ATOM 723 O O . THR A 1 100 ? 5.736 -4.011 -14.255 1.00 82.69 100 THR A O 1
ATOM 726 N N . PHE A 1 101 ? 6.724 -2.248 -15.221 1.00 80.62 101 PHE A N 1
ATOM 727 C CA . PHE A 1 101 ? 6.914 -1.525 -13.958 1.00 80.62 101 PHE A CA 1
ATOM 728 C C . PHE A 1 101 ? 5.591 -1.177 -13.277 1.00 80.62 101 PHE A C 1
ATOM 730 O O . PHE A 1 101 ? 5.445 -1.391 -12.074 1.00 80.62 101 PHE A O 1
ATOM 737 N N . THR A 1 102 ? 4.596 -0.721 -14.040 1.00 84.56 102 THR A N 1
ATOM 738 C CA . THR A 1 102 ? 3.255 -0.440 -13.510 1.00 84.56 102 THR A CA 1
ATOM 739 C C . T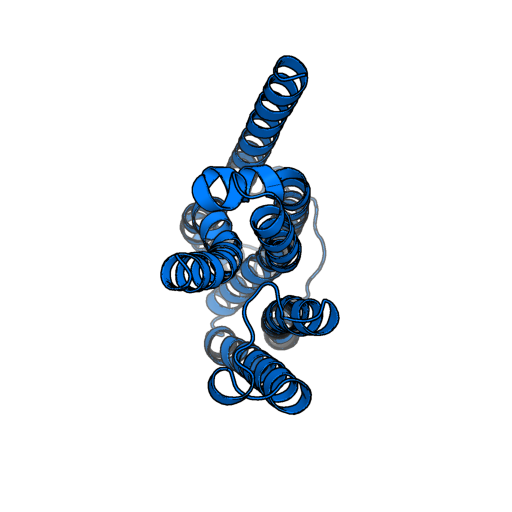HR A 1 102 ? 2.679 -1.680 -12.828 1.00 84.56 102 THR A C 1
ATOM 741 O O . THR A 1 102 ? 2.208 -1.611 -11.696 1.00 84.56 102 THR A O 1
ATOM 744 N N . ARG A 1 103 ? 2.796 -2.853 -13.455 1.00 87.38 103 ARG A N 1
ATOM 745 C CA . ARG A 1 103 ? 2.366 -4.134 -12.882 1.00 87.38 103 ARG A CA 1
ATOM 746 C C . ARG A 1 103 ? 3.101 -4.506 -11.594 1.00 87.38 103 ARG A C 1
ATOM 748 O O . ARG A 1 103 ? 2.464 -5.061 -10.702 1.00 87.38 103 ARG A O 1
ATOM 755 N N . TYR A 1 104 ? 4.391 -4.194 -11.471 1.00 86.12 104 TYR A N 1
ATOM 756 C CA . TYR A 1 104 ? 5.144 -4.392 -10.225 1.00 86.12 104 TYR A CA 1
ATOM 757 C C . TYR A 1 104 ? 4.695 -3.453 -9.107 1.00 86.12 104 TYR A C 1
ATOM 759 O O . TYR A 1 104 ? 4.637 -3.859 -7.946 1.00 86.12 104 TYR A O 1
ATOM 767 N N . PHE A 1 105 ? 4.360 -2.210 -9.443 1.00 86.56 105 PHE A N 1
ATOM 768 C CA . PHE A 1 105 ? 4.021 -1.201 -8.450 1.00 86.56 105 PHE A CA 1
ATOM 769 C C . PHE A 1 105 ? 2.548 -1.216 -8.045 1.00 86.56 105 PHE A C 1
ATOM 771 O O . PHE A 1 105 ? 2.236 -0.850 -6.919 1.00 86.56 105 PHE A O 1
ATOM 778 N N . LEU A 1 106 ? 1.624 -1.684 -8.884 1.00 88.88 106 LEU A N 1
ATOM 779 C CA . LEU A 1 106 ? 0.192 -1.721 -8.555 1.00 88.88 106 LEU A CA 1
ATOM 780 C C . LEU A 1 106 ? -0.160 -2.495 -7.267 1.00 88.88 106 LEU A C 1
ATOM 782 O O . LEU A 1 106 ? -0.960 -1.976 -6.487 1.00 88.88 106 LEU A O 1
ATOM 786 N N . PRO A 1 107 ? 0.440 -3.663 -6.955 1.00 91.94 107 PRO A N 1
ATOM 787 C CA . PRO A 1 107 ? 0.230 -4.337 -5.671 1.00 91.94 107 PRO A CA 1
ATOM 788 C C . PRO A 1 107 ? 0.541 -3.471 -4.443 1.00 91.94 107 PRO A C 1
ATOM 790 O O . PRO A 1 107 ? -0.008 -3.714 -3.370 1.00 91.94 107 PRO A O 1
ATOM 793 N N . SER A 1 108 ? 1.372 -2.432 -4.578 1.00 90.62 108 SER A N 1
ATOM 794 C CA . SER A 1 108 ? 1.690 -1.523 -3.473 1.00 90.62 108 SER A CA 1
ATOM 795 C C . SER A 1 108 ? 0.474 -0.761 -2.930 1.00 90.62 108 SER A C 1
ATOM 797 O O . SER A 1 108 ? 0.448 -0.434 -1.743 1.00 90.62 108 SER A O 1
ATOM 799 N N . ILE A 1 109 ? -0.567 -0.554 -3.752 1.00 89.31 109 ILE A N 1
ATOM 800 C CA . ILE A 1 109 ? -1.827 0.094 -3.347 1.00 89.31 109 ILE A CA 1
ATOM 801 C C . ILE A 1 109 ? -2.455 -0.647 -2.160 1.00 89.31 109 ILE A C 1
ATOM 803 O O . ILE A 1 109 ? -2.947 -0.013 -1.223 1.00 89.31 109 ILE A O 1
ATOM 807 N N . PHE A 1 110 ? -2.404 -1.984 -2.177 1.00 91.56 110 PHE A N 1
ATOM 808 C CA . PHE A 1 110 ? -2.908 -2.818 -1.089 1.00 91.56 110 PHE A CA 1
ATOM 809 C C . PHE A 1 110 ? -2.187 -2.504 0.223 1.00 91.56 110 PHE A C 1
ATOM 811 O O . PHE A 1 110 ? -2.825 -2.173 1.221 1.00 91.56 110 PHE A O 1
ATOM 818 N N . PHE A 1 111 ? -0.854 -2.550 0.212 1.00 93.50 111 PHE A N 1
ATOM 819 C CA . PHE A 1 111 ? -0.042 -2.352 1.413 1.00 93.50 111 PHE A CA 1
ATOM 820 C C . PHE A 1 111 ? -0.137 -0.926 1.951 1.00 93.50 111 PHE A C 1
ATOM 822 O O . PHE A 1 111 ? -0.221 -0.743 3.164 1.00 93.50 111 PHE A O 1
ATOM 829 N N . MET A 1 112 ? -0.212 0.073 1.072 1.00 90.00 112 MET A N 1
ATOM 830 C CA . MET A 1 112 ? -0.422 1.463 1.468 1.00 90.00 112 MET A CA 1
ATOM 831 C C . MET A 1 112 ? -1.768 1.653 2.177 1.00 90.00 112 MET A C 1
ATOM 833 O O . MET A 1 112 ? -1.817 2.256 3.248 1.00 90.00 112 MET A O 1
ATOM 837 N N . GLY A 1 113 ? -2.860 1.108 1.639 1.00 88.94 113 GLY A N 1
ATOM 838 C CA . GLY A 1 113 ? -4.161 1.251 2.290 1.00 88.94 113 GLY A CA 1
ATOM 839 C C . GLY A 1 113 ? -4.302 0.436 3.570 1.00 88.94 113 GLY A C 1
ATOM 840 O O . GLY A 1 113 ? -4.884 0.921 4.539 1.00 88.94 113 GLY A O 1
ATOM 841 N N . VAL A 1 114 ? -3.715 -0.763 3.620 1.00 92.12 114 VAL A N 1
ATOM 842 C CA . VAL A 1 114 ? -3.618 -1.543 4.862 1.00 92.12 114 VAL A CA 1
ATOM 843 C C . VAL A 1 114 ? -2.848 -0.760 5.924 1.00 92.12 114 VAL A C 1
ATOM 845 O O . VAL A 1 114 ? -3.340 -0.626 7.043 1.00 92.12 114 VAL A O 1
ATOM 848 N N . HIS A 1 115 ? -1.692 -0.190 5.575 1.00 92.94 115 HIS A N 1
ATOM 849 C CA . HIS A 1 115 ? -0.885 0.635 6.479 1.00 92.94 115 HIS A CA 1
ATOM 850 C C . HIS A 1 115 ? -1.679 1.824 7.031 1.00 92.94 115 HIS A C 1
ATOM 852 O O . HIS A 1 115 ? -1.699 2.026 8.244 1.00 92.94 115 HIS A O 1
ATOM 858 N N . VAL A 1 116 ? -2.414 2.542 6.177 1.00 89.50 116 VAL A N 1
ATOM 859 C CA . VAL A 1 116 ? -3.243 3.680 6.601 1.00 89.50 116 VAL A CA 1
ATOM 860 C C . VAL A 1 116 ? -4.356 3.252 7.555 1.00 89.50 116 VAL A C 1
ATOM 862 O O . VAL A 1 116 ? -4.519 3.879 8.598 1.00 89.50 116 VAL A O 1
ATOM 865 N N . VAL A 1 117 ? -5.095 2.177 7.268 1.00 89.94 117 VAL A N 1
ATOM 866 C CA . VAL A 1 117 ? -6.167 1.703 8.167 1.00 89.94 117 VAL A CA 1
ATOM 867 C C . VAL A 1 117 ? -5.608 1.225 9.501 1.00 89.94 117 VAL A C 1
ATOM 869 O O . VAL A 1 117 ? -6.149 1.559 10.553 1.00 89.94 117 VAL A O 1
ATOM 872 N N . MET A 1 118 ? -4.512 0.465 9.482 1.00 93.00 118 MET A N 1
ATOM 873 C CA . MET A 1 118 ? -3.836 0.038 10.708 1.00 93.00 118 MET A CA 1
ATOM 874 C C . MET A 1 118 ? -3.378 1.247 11.531 1.00 93.00 118 MET A C 1
ATOM 876 O O . MET A 1 118 ? -3.593 1.286 12.742 1.00 93.00 118 MET A O 1
ATOM 880 N N . GLY A 1 119 ? -2.835 2.266 10.867 1.00 92.06 119 GLY A N 1
ATOM 881 C CA . GLY A 1 119 ? -2.473 3.537 11.474 1.00 92.06 119 GLY A CA 1
ATOM 882 C C . GLY A 1 119 ? -3.664 4.276 12.084 1.00 92.06 119 GLY A C 1
ATOM 883 O O . GLY A 1 119 ? -3.582 4.733 13.221 1.00 92.06 119 GLY A O 1
ATOM 884 N N . GLN A 1 120 ? -4.800 4.347 11.389 1.00 89.56 120 GLN A N 1
ATOM 885 C CA . GLN A 1 120 ? -6.034 4.927 11.929 1.00 89.56 120 GLN A CA 1
ATOM 886 C C . GLN A 1 120 ? -6.510 4.187 13.187 1.00 89.56 120 GLN A C 1
ATOM 888 O O . GLN A 1 120 ? -6.908 4.830 14.158 1.00 89.56 120 GLN A O 1
ATOM 893 N N . ILE A 1 121 ? -6.425 2.851 13.198 1.00 91.50 121 ILE A N 1
ATOM 894 C CA . ILE A 1 121 ? -6.758 2.021 14.366 1.00 91.50 121 ILE A CA 1
ATOM 895 C C . ILE A 1 121 ? -5.830 2.317 15.541 1.00 91.50 121 ILE A C 1
ATOM 897 O O . ILE A 1 121 ? -6.300 2.501 16.665 1.00 91.50 121 ILE A O 1
ATOM 901 N N . LEU A 1 122 ? -4.527 2.412 15.289 1.00 92.19 122 LEU A N 1
ATOM 902 C CA . LEU A 1 122 ? -3.541 2.756 16.310 1.00 92.19 122 LEU A CA 1
ATOM 903 C C . LEU A 1 122 ? -3.737 4.178 16.849 1.00 92.19 122 LEU A C 1
ATOM 905 O O . LEU A 1 122 ? -3.746 4.368 18.064 1.00 92.19 122 LEU A O 1
ATOM 909 N N . ASN A 1 123 ? -3.980 5.156 15.977 1.00 90.50 123 ASN A N 1
ATOM 910 C CA . ASN A 1 123 ? -4.252 6.540 16.363 1.00 90.50 123 ASN A CA 1
ATOM 911 C C . ASN A 1 123 ? -5.514 6.662 17.218 1.00 90.50 123 ASN A C 1
ATOM 913 O O . ASN A 1 123 ? -5.491 7.342 18.241 1.00 90.50 123 ASN A O 1
ATOM 917 N N . ALA A 1 124 ? -6.598 5.976 16.843 1.00 88.31 124 ALA A N 1
ATOM 918 C CA . ALA A 1 124 ? -7.826 5.948 17.637 1.00 88.31 124 ALA A CA 1
ATOM 919 C C . ALA A 1 124 ? -7.604 5.325 19.029 1.00 88.31 124 ALA A C 1
ATOM 921 O O . ALA A 1 124 ? -8.292 5.680 19.983 1.00 88.31 124 ALA A O 1
ATOM 922 N N . ARG A 1 125 ? -6.600 4.445 19.160 1.00 89.25 125 ARG A N 1
ATOM 923 C CA . ARG A 1 125 ? -6.124 3.833 20.415 1.00 89.25 125 ARG A CA 1
ATOM 924 C C . ARG A 1 125 ? -5.002 4.620 21.109 1.00 89.25 125 ARG A C 1
ATOM 926 O O . ARG A 1 125 ? -4.386 4.102 22.036 1.00 89.25 125 ARG A O 1
ATOM 933 N N . GLY A 1 126 ? -4.712 5.849 20.676 1.00 87.94 126 GLY A N 1
ATOM 934 C CA . GLY A 1 126 ? -3.701 6.715 21.292 1.00 87.94 126 GLY A CA 1
ATOM 935 C C . GLY A 1 126 ? -2.244 6.317 21.015 1.00 87.94 126 GLY A C 1
ATOM 936 O O . GLY A 1 126 ? -1.339 6.781 21.707 1.00 87.94 126 GLY A O 1
ATOM 937 N N . ARG A 1 127 ? -1.979 5.460 20.021 1.00 88.50 127 ARG A N 1
ATOM 938 C CA . ARG A 1 127 ? -0.631 5.017 19.625 1.00 88.50 127 ARG A CA 1
ATOM 939 C C . ARG A 1 127 ? -0.203 5.639 18.294 1.00 88.50 127 ARG A C 1
ATOM 941 O O . ARG A 1 127 ? -0.296 5.017 17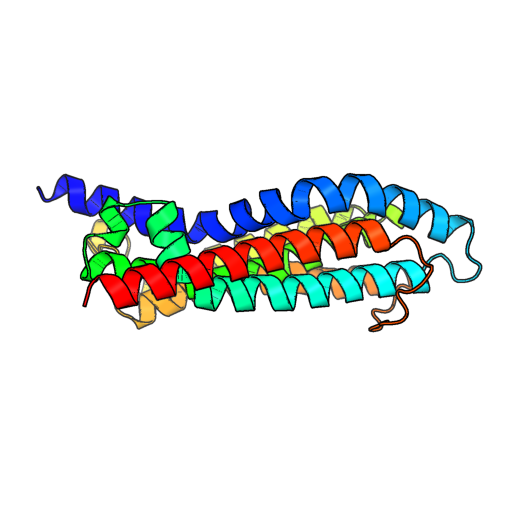.245 1.00 88.50 127 ARG A O 1
ATOM 948 N N . PHE A 1 128 ? 0.342 6.848 18.349 1.00 86.38 128 PHE A N 1
ATOM 949 C CA . PHE A 1 128 ? 0.741 7.602 17.148 1.00 86.38 128 PHE A CA 1
ATOM 950 C C . PHE A 1 128 ? 2.134 7.233 16.605 1.00 86.38 128 PHE A C 1
ATOM 952 O O . PHE A 1 128 ? 2.412 7.404 15.419 1.00 86.38 128 PHE A O 1
ATOM 959 N N . GLY A 1 129 ? 3.017 6.701 17.461 1.00 88.00 129 GLY A N 1
ATOM 960 C CA . GLY A 1 129 ? 4.437 6.511 17.133 1.00 88.00 129 GLY A CA 1
ATOM 961 C C . GLY A 1 129 ? 4.710 5.505 16.010 1.00 88.00 129 GLY A C 1
ATOM 962 O O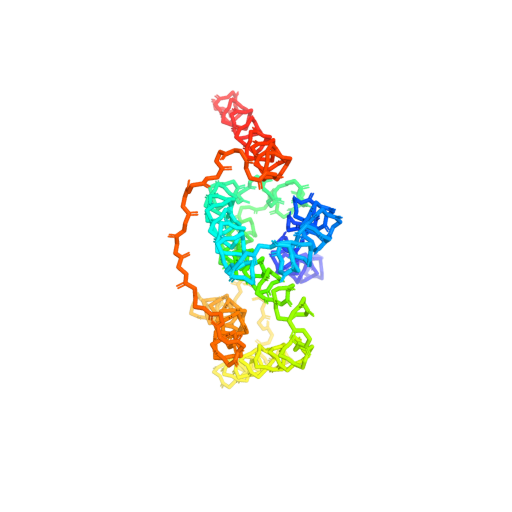 . GLY A 1 129 ? 5.640 5.691 15.230 1.00 88.00 129 GLY A O 1
ATOM 963 N N . ALA A 1 130 ? 3.881 4.470 15.868 1.00 89.75 130 ALA A N 1
ATOM 964 C CA . ALA A 1 130 ? 4.087 3.438 14.852 1.00 89.75 130 ALA A CA 1
ATOM 965 C C . ALA A 1 130 ? 4.043 4.013 13.423 1.00 89.75 130 ALA A C 1
ATOM 967 O O . ALA A 1 130 ? 4.858 3.647 12.570 1.00 89.75 130 ALA A O 1
ATOM 968 N N . MET A 1 131 ? 3.118 4.944 13.150 1.00 87.81 131 MET A N 1
ATOM 969 C CA . MET A 1 131 ? 2.995 5.568 11.826 1.00 87.81 131 MET A CA 1
ATOM 970 C C . MET A 1 131 ? 4.180 6.465 11.472 1.00 87.81 131 MET A C 1
ATOM 972 O O . MET A 1 131 ? 4.453 6.651 10.292 1.00 87.81 131 MET A O 1
ATOM 976 N N . MET A 1 132 ? 4.902 6.978 12.469 1.00 89.56 132 MET A N 1
ATOM 977 C CA . MET A 1 132 ? 6.107 7.781 12.253 1.00 89.56 132 MET A CA 1
ATOM 978 C C . MET A 1 132 ? 7.331 6.908 11.950 1.00 89.56 132 MET A C 1
ATOM 980 O O . MET A 1 132 ? 8.165 7.286 11.133 1.00 89.56 132 MET A O 1
ATOM 984 N N . TRP A 1 133 ? 7.432 5.730 12.575 1.00 91.06 133 TRP A N 1
ATOM 985 C CA . TRP A 1 133 ? 8.611 4.862 12.462 1.00 91.06 133 TRP A CA 1
ATOM 986 C C . TRP A 1 133 ? 8.574 3.889 11.289 1.00 91.06 133 TRP A C 1
ATOM 988 O O . TRP A 1 133 ? 9.597 3.623 10.668 1.00 91.06 133 TRP A O 1
ATOM 998 N N . THR A 1 134 ? 7.410 3.347 10.949 1.00 92.94 134 THR A N 1
ATOM 999 C CA . THR A 1 134 ? 7.319 2.357 9.862 1.00 92.94 134 THR A CA 1
ATOM 1000 C C . THR A 1 134 ? 7.745 2.863 8.475 1.00 92.94 134 THR A C 1
ATOM 1002 O O . THR A 1 134 ? 8.336 2.061 7.749 1.00 92.94 134 THR A O 1
ATOM 1005 N N . PRO A 1 135 ? 7.578 4.150 8.094 1.00 91.19 135 PRO A N 1
ATOM 1006 C CA . PRO A 1 135 ? 8.177 4.680 6.866 1.00 91.19 135 PRO A CA 1
ATOM 1007 C C . PRO A 1 135 ? 9.711 4.631 6.860 1.00 91.19 135 PRO A C 1
ATOM 1009 O O . PRO A 1 135 ? 10.318 4.511 5.800 1.00 91.19 135 PRO A O 1
ATOM 1012 N N . VAL A 1 136 ? 10.359 4.668 8.031 1.00 95.00 136 VAL A N 1
ATOM 1013 C CA . VAL A 1 136 ? 11.820 4.522 8.138 1.00 95.00 136 VAL A CA 1
ATOM 1014 C C . VAL A 1 136 ? 12.252 3.128 7.682 1.00 95.00 136 VAL A C 1
ATOM 1016 O O . VAL A 1 136 ? 13.234 3.004 6.959 1.00 95.00 136 VAL A O 1
ATOM 1019 N N . LEU A 1 137 ? 11.494 2.083 8.031 1.00 95.00 137 LEU A N 1
ATOM 1020 C CA . LEU A 1 137 ? 11.782 0.716 7.583 1.00 95.00 137 LEU A CA 1
ATOM 1021 C C . LEU A 1 137 ? 11.669 0.577 6.061 1.00 95.00 137 LEU A C 1
ATOM 1023 O O . LEU A 1 1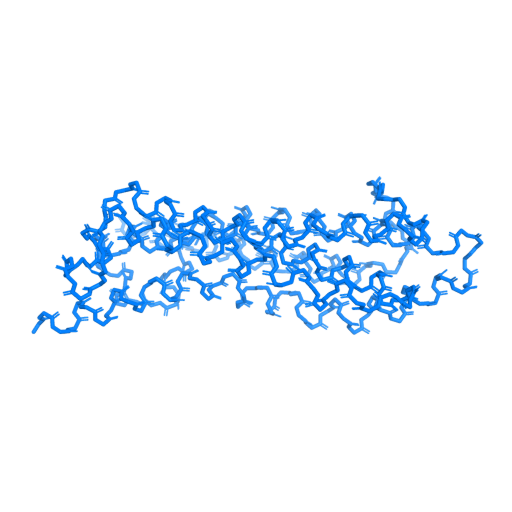37 ? 12.530 -0.046 5.446 1.00 95.00 137 LEU A O 1
ATOM 1027 N N . ASN A 1 138 ? 10.656 1.197 5.448 1.00 93.88 138 ASN A N 1
ATOM 1028 C CA . ASN A 1 138 ? 10.542 1.268 3.990 1.00 93.88 138 ASN A CA 1
ATOM 1029 C C . ASN A 1 138 ? 11.774 1.943 3.373 1.00 93.88 138 ASN A C 1
ATOM 1031 O O . ASN A 1 138 ? 12.416 1.374 2.493 1.00 93.88 138 ASN A O 1
ATOM 1035 N N . ASN A 1 139 ? 12.168 3.106 3.898 1.00 93.62 139 ASN A N 1
ATOM 1036 C CA . ASN A 1 139 ? 13.352 3.819 3.421 1.00 93.62 139 ASN A CA 1
ATOM 1037 C C . ASN A 1 139 ? 14.628 2.974 3.541 1.00 93.62 139 ASN A C 1
ATOM 1039 O O . ASN A 1 139 ? 15.431 2.973 2.614 1.00 93.62 139 ASN A O 1
ATOM 1043 N N . ILE A 1 140 ? 14.808 2.218 4.629 1.00 96.44 140 ILE A N 1
ATOM 1044 C CA . ILE A 1 140 ? 15.945 1.297 4.785 1.00 96.44 140 ILE A CA 1
ATOM 1045 C C . ILE A 1 140 ? 15.940 0.240 3.675 1.00 96.44 140 ILE A C 1
ATOM 1047 O O . ILE A 1 140 ? 16.970 0.017 3.043 1.00 96.44 140 ILE A O 1
ATOM 1051 N N . VAL A 1 141 ? 14.792 -0.380 3.387 1.00 95.38 141 VAL A N 1
ATOM 1052 C CA . VAL A 1 141 ? 14.674 -1.378 2.310 1.00 95.38 141 VAL A CA 1
ATOM 1053 C C . VAL A 1 141 ? 14.957 -0.758 0.940 1.00 95.38 141 VAL A C 1
ATOM 1055 O O . VAL A 1 141 ? 15.662 -1.365 0.132 1.00 95.38 141 VAL A O 1
ATOM 1058 N N . ILE A 1 142 ? 14.469 0.459 0.681 1.00 88.12 142 ILE A N 1
ATOM 1059 C CA . ILE A 1 142 ? 14.757 1.196 -0.557 1.00 88.12 142 ILE A CA 1
ATOM 1060 C C . ILE A 1 142 ? 16.257 1.488 -0.670 1.00 88.12 142 ILE A C 1
ATOM 1062 O O . ILE A 1 142 ? 16.845 1.223 -1.715 1.00 88.12 142 ILE A O 1
ATOM 1066 N N . ILE A 1 143 ? 16.901 1.971 0.397 1.00 88.88 143 ILE A N 1
ATOM 1067 C CA . ILE A 1 143 ? 18.346 2.245 0.421 1.00 88.88 143 ILE A CA 1
ATOM 1068 C C . ILE A 1 143 ? 19.140 0.969 0.143 1.00 88.88 143 ILE A C 1
ATOM 1070 O O . ILE A 1 143 ? 20.048 0.996 -0.684 1.00 88.88 143 ILE A O 1
ATOM 1074 N N . VAL A 1 144 ? 18.786 -0.152 0.778 1.00 93.19 144 VAL A N 1
ATOM 1075 C CA . VAL A 1 144 ? 19.430 -1.450 0.526 1.00 93.19 144 VAL A CA 1
ATOM 1076 C C . VAL A 1 144 ? 19.228 -1.876 -0.926 1.00 93.19 144 VAL A C 1
ATOM 1078 O O . VAL A 1 144 ? 20.197 -2.230 -1.586 1.00 93.19 144 VAL A O 1
ATOM 1081 N N . THR A 1 145 ? 18.009 -1.770 -1.457 1.00 88.06 145 THR A N 1
ATOM 1082 C CA . THR A 1 145 ? 17.694 -2.118 -2.854 1.00 88.06 145 THR A CA 1
ATOM 1083 C C . THR A 1 145 ? 18.533 -1.303 -3.836 1.00 88.06 145 THR A C 1
ATOM 1085 O O . THR A 1 145 ? 19.155 -1.863 -4.740 1.00 88.06 145 THR A O 1
ATOM 1088 N N . LEU A 1 146 ? 18.578 0.018 -3.654 1.00 83.69 146 LEU A N 1
ATOM 1089 C CA . LEU A 1 146 ? 19.361 0.921 -4.494 1.00 83.69 146 LEU A CA 1
ATOM 1090 C C . LEU A 1 146 ? 20.864 0.672 -4.332 1.00 83.69 146 LEU A C 1
ATOM 1092 O O . LEU A 1 146 ? 21.587 0.666 -5.323 1.00 83.69 146 LEU A O 1
ATOM 1096 N N . GLY A 1 147 ? 21.331 0.413 -3.110 1.00 85.19 147 GLY A N 1
ATOM 1097 C CA . GLY A 1 147 ? 22.718 0.054 -2.823 1.00 85.19 147 GLY A CA 1
ATOM 1098 C C . GLY A 1 147 ? 23.133 -1.243 -3.516 1.00 85.19 147 GLY A C 1
ATOM 1099 O O . GLY A 1 147 ? 24.175 -1.278 -4.164 1.00 85.19 147 GLY A O 1
ATOM 1100 N N . THR A 1 148 ? 22.297 -2.283 -3.463 1.00 87.12 148 THR A N 1
ATOM 1101 C CA . THR A 1 148 ? 22.512 -3.541 -4.192 1.00 87.12 148 THR A CA 1
ATOM 1102 C C . THR A 1 148 ? 22.512 -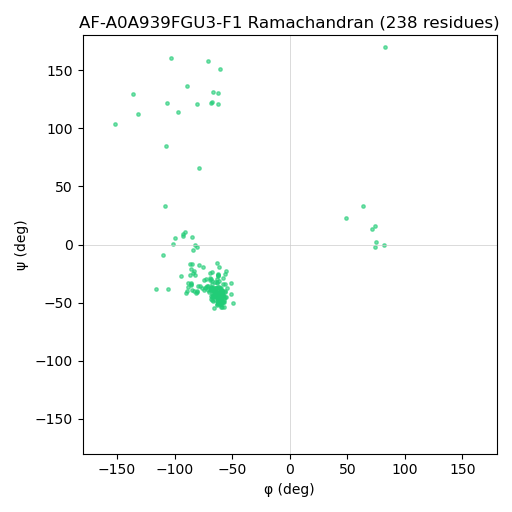3.313 -5.699 1.00 87.12 148 THR A C 1
ATOM 1104 O O . THR A 1 148 ? 23.386 -3.833 -6.388 1.00 87.12 148 THR A O 1
ATOM 1107 N N . PHE A 1 149 ? 21.584 -2.505 -6.220 1.00 83.88 149 PHE A N 1
ATOM 1108 C CA . PHE A 1 149 ? 21.557 -2.164 -7.641 1.00 83.88 149 PHE A CA 1
ATOM 1109 C C . PHE A 1 149 ? 22.861 -1.476 -8.065 1.00 83.88 149 PHE A C 1
ATOM 1111 O O . PHE A 1 149 ? 23.497 -1.910 -9.019 1.00 83.88 149 PHE A O 1
ATOM 1118 N N . ILE A 1 150 ? 23.305 -0.458 -7.324 1.00 82.06 150 ILE A N 1
ATOM 1119 C CA . ILE A 1 150 ? 24.549 0.271 -7.604 1.00 82.06 150 ILE A CA 1
ATOM 1120 C C . ILE A 1 150 ? 25.775 -0.639 -7.472 1.00 82.06 150 ILE A C 1
ATOM 1122 O O . ILE A 1 150 ? 26.708 -0.509 -8.257 1.00 82.06 150 ILE A O 1
ATOM 1126 N N . TYR A 1 151 ? 25.790 -1.561 -6.512 1.00 85.31 151 TYR A N 1
ATOM 1127 C CA . TYR A 1 151 ? 26.898 -2.499 -6.330 1.00 85.31 151 TYR A CA 1
ATOM 1128 C C . TYR A 1 151 ? 27.048 -3.459 -7.518 1.00 85.31 151 TYR A C 1
ATOM 1130 O O . TYR A 1 151 ? 28.160 -3.690 -7.981 1.00 85.31 151 TYR A O 1
ATOM 1138 N N . VAL A 1 152 ? 25.935 -3.994 -8.030 1.00 84.12 152 VAL A N 1
ATOM 1139 C CA . VAL A 1 152 ? 25.939 -4.971 -9.133 1.00 84.12 152 VAL A CA 1
ATOM 1140 C C . VAL A 1 152 ? 26.098 -4.296 -10.498 1.00 84.12 152 VAL A C 1
ATOM 1142 O O . VAL A 1 152 ? 26.808 -4.803 -11.361 1.00 84.12 152 VAL A O 1
ATOM 1145 N N . TYR A 1 153 ? 25.437 -3.156 -10.700 1.00 77.12 153 TYR A N 1
ATOM 1146 C CA . TYR A 1 153 ? 25.284 -2.514 -12.008 1.00 77.12 153 TYR A CA 1
ATOM 1147 C C . TYR A 1 153 ? 26.080 -1.205 -12.148 1.00 77.12 153 TYR A C 1
ATOM 1149 O O . TYR A 1 153 ? 26.208 -0.670 -13.246 1.00 77.12 153 TYR A O 1
ATOM 1157 N N . GLY A 1 154 ? 26.665 -0.693 -11.066 1.00 71.50 154 GLY A N 1
ATOM 1158 C CA . GLY A 1 154 ? 27.369 0.587 -11.038 1.00 71.50 154 GLY A CA 1
ATOM 1159 C C . GLY A 1 154 ? 26.437 1.791 -10.860 1.00 71.50 154 GLY A C 1
ATOM 1160 O O . GLY A 1 154 ? 25.211 1.699 -10.925 1.00 71.50 154 GLY A O 1
ATOM 1161 N N . THR A 1 155 ? 27.023 2.967 -10.623 1.00 68.12 155 THR A N 1
ATOM 1162 C CA . THR A 1 155 ? 26.258 4.221 -10.502 1.00 68.12 155 THR A CA 1
ATOM 1163 C C . THR A 1 155 ? 25.702 4.658 -11.856 1.00 68.12 155 THR A C 1
ATOM 1165 O O . THR A 1 155 ? 26.254 4.313 -12.902 1.00 68.12 155 THR A O 1
ATOM 1168 N N . ALA A 1 156 ? 24.649 5.482 -11.865 1.00 63.28 156 ALA A N 1
ATOM 1169 C CA . ALA A 1 156 ? 24.096 6.045 -13.104 1.00 63.28 156 ALA A CA 1
ATOM 1170 C C . ALA A 1 156 ? 25.151 6.817 -13.931 1.00 63.28 156 ALA A C 1
ATOM 1172 O O . ALA A 1 156 ? 25.143 6.764 -15.159 1.00 63.28 156 ALA A O 1
ATOM 1173 N N . ALA A 1 157 ? 26.102 7.476 -13.257 1.00 58.53 157 ALA A N 1
ATOM 1174 C CA . ALA A 1 157 ? 27.195 8.208 -13.895 1.00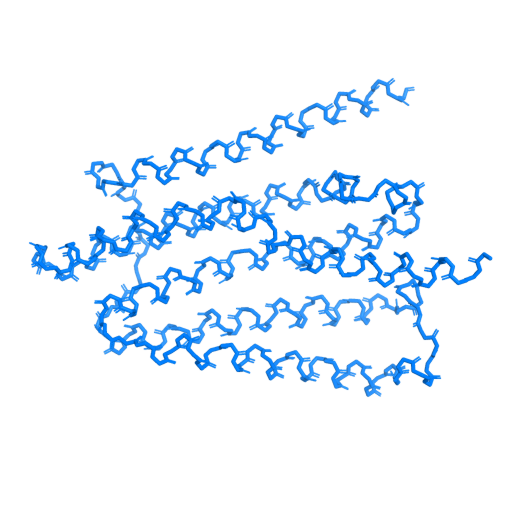 58.53 157 ALA A CA 1
ATOM 1175 C C . ALA A 1 157 ? 28.259 7.290 -14.528 1.00 58.53 157 ALA A C 1
ATOM 1177 O O . ALA A 1 157 ? 28.793 7.616 -15.587 1.00 58.53 157 ALA A O 1
ATOM 1178 N N . ALA A 1 158 ? 28.557 6.146 -13.903 1.00 59.06 158 ALA A N 1
ATOM 1179 C CA . ALA A 1 158 ? 29.574 5.208 -14.381 1.00 59.06 158 ALA A CA 1
ATOM 1180 C C . ALA A 1 158 ? 29.033 4.230 -15.437 1.00 59.06 158 ALA A C 1
ATOM 1182 O O . ALA A 1 158 ? 29.715 3.926 -16.411 1.00 59.06 158 ALA A O 1
ATOM 1183 N N . SER A 1 159 ? 27.800 3.755 -15.259 1.00 55.97 159 SER A N 1
ATOM 1184 C CA . SER A 1 159 ? 27.198 2.718 -16.104 1.00 55.97 159 SER A CA 1
ATOM 1185 C C . SER A 1 159 ? 26.575 3.247 -17.396 1.00 55.97 159 SER A C 1
ATOM 1187 O O . SER A 1 159 ? 26.397 2.481 -18.340 1.00 55.97 159 SER A O 1
ATOM 1189 N N . LYS A 1 160 ? 26.202 4.539 -17.440 1.00 58.44 160 LYS A N 1
ATOM 1190 C CA . LYS A 1 160 ? 25.366 5.139 -18.501 1.00 58.44 160 LYS A CA 1
ATOM 1191 C C . LYS A 1 160 ? 24.090 4.330 -18.797 1.00 58.44 160 LYS A C 1
ATOM 1193 O O . LYS A 1 160 ? 23.541 4.432 -19.895 1.00 58.44 160 LYS A O 1
ATOM 1198 N N . MET A 1 161 ? 23.624 3.521 -17.840 1.00 56.06 161 MET A N 1
ATOM 1199 C CA . MET A 1 161 ? 22.442 2.688 -18.022 1.00 56.06 161 MET A CA 1
ATOM 1200 C C . MET A 1 161 ? 21.190 3.557 -18.151 1.00 56.06 161 MET A C 1
ATOM 1202 O O . MET A 1 161 ? 20.938 4.462 -17.360 1.00 56.06 161 MET A O 1
ATOM 1206 N N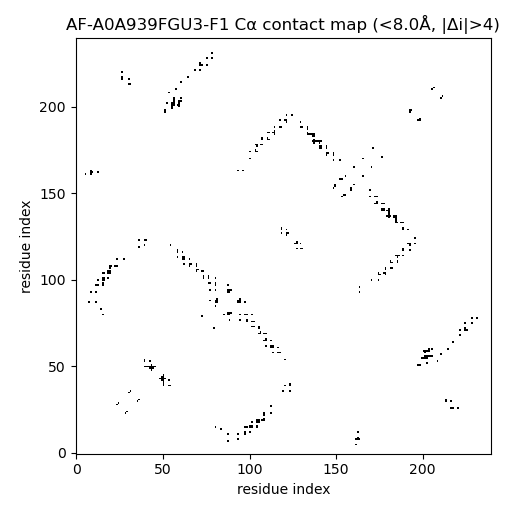 . THR A 1 162 ? 20.404 3.246 -19.171 1.00 55.09 162 THR A N 1
ATOM 1207 C CA . THR A 1 162 ? 19.072 3.789 -19.447 1.00 55.09 162 THR A CA 1
ATOM 1208 C C . THR A 1 162 ? 18.016 2.764 -19.058 1.00 55.09 162 THR A C 1
ATOM 1210 O O . THR A 1 162 ? 18.328 1.582 -18.970 1.00 55.09 162 THR A O 1
ATOM 1213 N N . VAL A 1 163 ? 16.761 3.171 -18.844 1.00 50.59 163 VAL A N 1
ATOM 1214 C CA . VAL A 1 163 ? 15.680 2.272 -18.374 1.00 50.59 163 VAL A CA 1
ATOM 1215 C C . VAL A 1 163 ? 15.475 1.043 -19.287 1.00 50.59 163 VAL A C 1
ATOM 1217 O O . VAL A 1 163 ? 15.079 -0.018 -18.809 1.00 50.59 163 VAL A O 1
ATOM 1220 N N . THR A 1 164 ? 15.837 1.144 -20.572 1.00 47.91 164 THR A N 1
ATOM 1221 C CA . THR A 1 164 ? 15.823 0.051 -21.565 1.00 47.91 164 THR A CA 1
ATOM 1222 C C . THR A 1 164 ? 17.096 -0.799 -21.602 1.00 47.91 164 THR A C 1
ATOM 1224 O O . THR A 1 164 ? 17.082 -1.883 -22.170 1.00 47.91 164 THR A O 1
ATOM 1227 N N . SER A 1 165 ? 18.206 -0.322 -21.037 1.00 58.00 165 SER A N 1
ATOM 1228 C CA . SER A 1 165 ? 19.452 -1.090 -20.914 1.00 58.00 165 SER A CA 1
ATOM 1229 C C . SER A 1 165 ? 19.650 -1.663 -19.512 1.00 58.00 165 SER A C 1
ATOM 1231 O O . SER A 1 165 ? 20.678 -2.287 -19.262 1.00 58.00 165 SER A O 1
ATOM 1233 N N . ILE A 1 166 ? 18.710 -1.423 -18.587 1.00 64.75 166 ILE A N 1
ATOM 1234 C CA . ILE A 1 166 ? 18.680 -2.144 -17.317 1.00 64.75 166 ILE A CA 1
ATOM 1235 C C . ILE A 1 166 ? 18.319 -3.594 -17.654 1.00 64.75 166 ILE A C 1
ATOM 1237 O O . ILE A 1 166 ? 17.258 -3.826 -18.239 1.00 64.75 166 ILE A O 1
ATOM 1241 N N . PRO A 1 167 ? 19.164 -4.567 -17.290 1.00 72.38 167 PRO A N 1
ATOM 1242 C CA . PRO A 1 167 ? 18.851 -5.965 -17.522 1.00 72.38 167 PRO A CA 1
ATOM 1243 C C . PRO A 1 167 ? 17.562 -6.355 -16.774 1.00 72.38 167 PRO A C 1
ATOM 1245 O O . PRO A 1 167 ? 17.253 -5.758 -15.733 1.00 72.38 167 PRO A O 1
ATOM 1248 N N . PRO A 1 168 ? 16.786 -7.338 -17.265 1.00 75.00 168 PRO A N 1
ATOM 1249 C CA . PRO A 1 168 ? 15.522 -7.747 -16.645 1.00 75.00 168 PRO A CA 1
ATOM 1250 C C . PRO A 1 168 ? 15.640 -8.028 -15.139 1.00 75.00 168 PRO A C 1
ATOM 1252 O O . PRO A 1 168 ? 14.725 -7.741 -14.365 1.00 75.00 168 PRO A O 1
ATOM 1255 N N . GLU A 1 169 ? 16.786 -8.540 -14.694 1.00 79.94 169 GLU A N 1
ATOM 1256 C CA . GLU A 1 169 ? 17.118 -8.779 -13.292 1.00 79.94 169 GLU A CA 1
ATOM 1257 C C . GLU A 1 169 ? 17.217 -7.478 -12.484 1.00 79.94 169 GLU A C 1
ATOM 1259 O O . GLU A 1 169 ? 16.733 -7.416 -11.355 1.00 79.94 169 GLU A O 1
ATOM 1264 N N . GLY A 1 170 ? 17.793 -6.419 -13.057 1.00 78.06 170 GLY A N 1
ATOM 1265 C CA . GLY A 1 170 ? 17.865 -5.094 -12.441 1.00 78.06 170 GLY A CA 1
ATOM 1266 C C . GLY A 1 170 ? 16.494 -4.422 -12.337 1.00 78.06 170 GLY A C 1
ATOM 1267 O O . GLY A 1 170 ? 16.173 -3.832 -11.306 1.00 78.06 170 GLY A O 1
ATOM 1268 N N . GLN A 1 171 ? 15.644 -4.572 -13.358 1.00 75.06 171 GLN A N 1
ATOM 1269 C CA . GLN A 1 171 ? 14.262 -4.079 -13.314 1.00 75.06 171 GLN A CA 1
ATOM 1270 C C . GLN A 1 171 ? 13.456 -4.790 -12.220 1.00 75.06 171 GLN A C 1
ATOM 1272 O O . GLN A 1 171 ? 12.763 -4.139 -11.436 1.00 75.06 171 GLN A O 1
ATOM 1277 N N . ARG A 1 172 ? 13.597 -6.119 -12.116 1.00 83.25 172 ARG A N 1
ATOM 1278 C CA . ARG A 1 172 ? 12.991 -6.927 -11.046 1.00 83.25 172 ARG A CA 1
ATOM 1279 C C . ARG A 1 172 ? 13.489 -6.515 -9.669 1.00 83.25 172 ARG A C 1
ATOM 1281 O O . ARG A 1 172 ? 12.667 -6.375 -8.771 1.00 83.25 172 ARG A O 1
ATOM 1288 N N . LEU A 1 173 ? 14.795 -6.298 -9.507 1.00 85.19 173 LEU A N 1
ATOM 1289 C CA . LEU A 1 173 ? 15.385 -5.860 -8.241 1.00 85.19 173 LEU A CA 1
ATOM 1290 C C . LEU A 1 173 ? 14.745 -4.552 -7.762 1.00 85.19 173 LEU A C 1
ATOM 1292 O O . LEU A 1 173 ? 14.286 -4.477 -6.626 1.00 85.19 173 LEU A O 1
ATOM 1296 N N . LEU A 1 174 ? 14.659 -3.548 -8.639 1.00 82.69 174 LEU A N 1
ATOM 1297 C CA . LEU A 1 174 ? 14.063 -2.252 -8.308 1.00 82.69 174 LEU A CA 1
ATOM 1298 C C . LEU A 1 174 ? 12.554 -2.362 -8.056 1.00 82.69 174 LEU A C 1
ATOM 1300 O O . LEU A 1 174 ? 12.060 -1.861 -7.047 1.00 82.69 174 LEU A O 1
ATOM 1304 N N . GLY A 1 175 ? 11.825 -3.046 -8.941 1.00 83.31 175 GLY A N 1
ATOM 1305 C CA . GLY A 1 175 ? 10.377 -3.226 -8.831 1.00 83.31 175 GLY A CA 1
ATOM 1306 C C . GLY A 1 175 ? 9.971 -3.948 -7.545 1.00 83.31 175 GLY A C 1
ATOM 1307 O O . GLY A 1 175 ? 9.136 -3.460 -6.781 1.00 83.31 175 GLY A O 1
ATOM 1308 N N . ILE A 1 176 ? 10.600 -5.095 -7.278 1.00 88.50 176 ILE A N 1
ATOM 1309 C CA . ILE A 1 176 ? 10.341 -5.907 -6.085 1.00 88.50 176 ILE A CA 1
ATOM 1310 C C . ILE A 1 176 ? 10.853 -5.203 -4.831 1.00 88.50 176 ILE A C 1
ATOM 1312 O O . ILE A 1 176 ? 10.170 -5.251 -3.816 1.00 88.50 176 ILE A O 1
ATOM 1316 N N . GLY A 1 177 ? 12.007 -4.534 -4.875 1.00 89.69 177 GLY A N 1
ATOM 1317 C CA . GLY A 1 177 ? 12.567 -3.854 -3.707 1.00 89.69 177 GLY A CA 1
ATOM 1318 C C . GLY A 1 177 ? 11.706 -2.689 -3.218 1.00 89.69 177 GLY A C 1
ATOM 1319 O O . GLY A 1 177 ? 11.454 -2.573 -2.019 1.00 89.69 177 GLY A O 1
ATOM 1320 N N . VAL A 1 178 ? 11.155 -1.885 -4.134 1.00 85.50 178 VAL A N 1
ATOM 1321 C CA . VAL A 1 178 ? 10.178 -0.834 -3.790 1.00 85.50 178 VAL A CA 1
ATOM 1322 C C . VAL A 1 178 ? 8.913 -1.438 -3.179 1.00 85.50 178 VAL A C 1
ATOM 1324 O O . VAL A 1 178 ? 8.451 -0.980 -2.132 1.00 85.50 178 VAL A O 1
ATOM 1327 N N . LEU A 1 179 ? 8.359 -2.487 -3.798 1.00 91.19 179 LEU A N 1
ATOM 1328 C CA . LEU A 1 179 ? 7.187 -3.175 -3.258 1.00 91.19 179 LEU A CA 1
ATOM 1329 C C . LEU A 1 179 ? 7.480 -3.739 -1.862 1.00 91.19 179 LEU A C 1
ATOM 1331 O O . LEU A 1 179 ? 6.695 -3.527 -0.942 1.00 91.19 179 LEU A O 1
ATOM 1335 N N . LEU A 1 180 ? 8.624 -4.403 -1.687 1.00 94.69 180 LEU A N 1
ATOM 1336 C CA . LEU A 1 180 ? 9.063 -4.996 -0.428 1.00 94.69 180 LEU A CA 1
ATOM 1337 C C . LEU A 1 180 ? 9.171 -3.949 0.682 1.00 94.69 180 LEU A C 1
ATOM 1339 O O . LEU A 1 180 ? 8.750 -4.226 1.801 1.00 94.69 180 LEU A O 1
ATOM 1343 N N . GLY A 1 181 ? 9.670 -2.747 0.386 1.00 94.31 181 GLY A N 1
ATOM 1344 C CA . GLY A 1 181 ? 9.724 -1.658 1.360 1.00 94.31 181 GLY A CA 1
ATOM 1345 C C . GLY A 1 181 ? 8.342 -1.298 1.912 1.00 94.31 181 GLY A C 1
ATOM 1346 O O . GLY A 1 181 ? 8.159 -1.204 3.129 1.00 94.31 181 GLY A O 1
ATOM 1347 N N . LEU A 1 182 ? 7.335 -1.214 1.040 1.00 93.50 182 LEU A N 1
ATOM 1348 C CA . LEU A 1 182 ? 5.946 -0.959 1.435 1.00 93.50 182 LEU A CA 1
ATOM 1349 C C . LEU A 1 182 ? 5.306 -2.153 2.157 1.00 93.50 182 LEU A C 1
ATOM 1351 O O . LEU A 1 182 ? 4.555 -1.952 3.114 1.00 93.50 182 LEU A O 1
ATOM 1355 N N . VAL A 1 183 ? 5.637 -3.388 1.763 1.00 95.69 183 VAL A N 1
ATOM 1356 C CA . VAL A 1 183 ? 5.228 -4.603 2.490 1.00 95.69 183 VAL A CA 1
ATOM 1357 C C . VAL A 1 183 ? 5.771 -4.574 3.916 1.00 95.69 183 VAL A C 1
ATOM 1359 O O . VAL A 1 183 ? 5.009 -4.743 4.866 1.00 95.69 183 VAL A O 1
ATOM 1362 N N . VAL A 1 184 ? 7.072 -4.328 4.081 1.00 96.75 184 VAL A N 1
ATOM 1363 C CA . VAL A 1 184 ? 7.736 -4.273 5.390 1.00 96.75 184 VAL A CA 1
ATOM 1364 C C . VAL A 1 184 ? 7.122 -3.175 6.254 1.00 96.75 184 VAL A C 1
ATOM 1366 O O . VAL A 1 184 ? 6.768 -3.438 7.401 1.00 96.75 184 VAL A O 1
ATOM 1369 N N . GLN A 1 185 ? 6.915 -1.976 5.705 1.00 95.81 185 GLN A N 1
ATOM 1370 C CA . GLN A 1 185 ? 6.254 -0.877 6.413 1.00 95.81 185 GLN A CA 1
ATOM 1371 C C . GLN A 1 185 ? 4.841 -1.251 6.885 1.00 95.81 185 GLN A C 1
ATOM 1373 O O . GLN A 1 185 ? 4.482 -0.956 8.026 1.00 95.81 185 GLN A O 1
ATOM 1378 N N . ALA A 1 186 ? 4.039 -1.908 6.045 1.00 94.81 186 ALA A N 1
ATOM 1379 C CA . ALA A 1 186 ? 2.691 -2.332 6.414 1.00 94.81 186 ALA A CA 1
ATOM 1380 C C . ALA A 1 186 ? 2.707 -3.440 7.480 1.00 94.81 186 ALA A C 1
ATOM 1382 O O . ALA A 1 186 ? 1.997 -3.344 8.479 1.00 94.81 186 ALA A O 1
ATOM 1383 N N . LEU A 1 187 ? 3.537 -4.473 7.317 1.00 95.69 187 LEU A N 1
ATOM 1384 C CA . LEU A 1 187 ? 3.622 -5.590 8.266 1.00 95.69 187 LEU A CA 1
ATOM 1385 C C . LEU A 1 187 ? 4.198 -5.167 9.620 1.00 95.69 187 LEU A C 1
ATOM 1387 O O . LEU A 1 187 ? 3.784 -5.694 10.653 1.00 95.69 187 LEU A O 1
ATOM 1391 N N . ALA A 1 188 ? 5.087 -4.176 9.639 1.00 95.62 188 ALA A N 1
ATOM 1392 C CA . ALA A 1 188 ? 5.638 -3.622 10.867 1.00 95.62 188 ALA A CA 1
ATOM 1393 C C . ALA A 1 188 ? 4.577 -2.964 11.769 1.00 95.62 188 ALA A C 1
ATOM 1395 O O . ALA A 1 188 ? 4.833 -2.798 12.955 1.00 95.62 188 ALA A O 1
ATOM 1396 N N . MET A 1 189 ? 3.371 -2.656 11.270 1.00 94.50 189 MET A N 1
ATOM 1397 C CA . MET A 1 189 ? 2.233 -2.214 12.095 1.00 94.50 189 MET A CA 1
ATOM 1398 C C . MET A 1 189 ? 1.653 -3.318 12.989 1.00 94.50 189 MET A C 1
ATOM 1400 O O . MET A 1 189 ? 1.084 -3.029 14.043 1.00 94.50 189 MET A O 1
ATOM 1404 N N . ILE A 1 190 ? 1.750 -4.584 12.570 1.00 94.69 190 ILE A N 1
ATOM 1405 C CA . ILE A 1 190 ? 1.119 -5.731 13.241 1.00 94.69 190 ILE A CA 1
ATOM 1406 C C . ILE A 1 190 ? 1.536 -5.867 14.716 1.00 94.69 190 ILE A C 1
ATOM 1408 O O . ILE A 1 190 ? 0.636 -6.044 15.545 1.00 94.69 190 ILE A O 1
ATOM 1412 N N . PRO A 1 191 ? 2.831 -5.801 15.095 1.00 93.44 191 PRO A N 1
ATOM 1413 C CA . PRO A 1 191 ? 3.220 -5.861 16.503 1.00 93.44 191 PRO A CA 1
ATOM 1414 C C . PRO A 1 191 ? 2.605 -4.720 17.325 1.00 93.44 191 PRO A C 1
ATOM 1416 O O . PRO A 1 191 ? 1.974 -4.995 18.343 1.00 93.44 191 PRO A O 1
ATOM 1419 N N . TYR A 1 192 ? 2.656 -3.477 16.835 1.00 93.19 192 TYR A N 1
ATOM 1420 C CA . TYR A 1 192 ? 2.055 -2.328 17.525 1.00 93.19 192 TYR A CA 1
ATOM 1421 C C . TYR A 1 192 ? 0.543 -2.486 17.714 1.00 93.19 192 TYR A C 1
ATOM 1423 O O . TYR A 1 192 ? 0.003 -2.131 18.760 1.00 93.19 192 TYR A O 1
ATOM 1431 N N . LEU A 1 193 ? -0.167 -3.061 16.738 1.00 93.19 193 LEU A N 1
ATOM 1432 C CA . LEU A 1 193 ? -1.594 -3.362 16.889 1.00 93.19 193 LEU A CA 1
ATOM 1433 C C . LEU A 1 193 ? -1.840 -4.362 18.018 1.00 93.19 193 LEU A C 1
ATOM 1435 O O . LEU A 1 193 ? -2.723 -4.137 18.852 1.00 93.19 193 LEU A O 1
ATOM 1439 N N . ARG A 1 194 ? -1.034 -5.426 18.088 1.00 92.62 194 ARG A N 1
ATOM 1440 C CA . ARG A 1 194 ? -1.140 -6.441 19.146 1.00 92.62 194 ARG A CA 1
ATOM 1441 C C . ARG A 1 194 ? -0.885 -5.855 20.534 1.00 92.62 194 ARG A C 1
ATOM 1443 O O . ARG A 1 194 ? -1.594 -6.226 21.465 1.00 92.62 194 ARG A O 1
ATOM 1450 N N . GLU A 1 195 ? 0.043 -4.908 20.664 1.00 91.06 195 GLU A N 1
ATOM 1451 C CA . GLU A 1 195 ? 0.321 -4.193 21.922 1.00 91.06 195 GLU A CA 1
ATOM 1452 C C . GLU A 1 195 ? -0.873 -3.374 22.431 1.00 91.06 195 GLU A C 1
ATOM 1454 O O . GLU A 1 195 ? -1.005 -3.149 23.631 1.00 91.06 195 GLU A O 1
ATOM 1459 N N . THR A 1 196 ? -1.782 -2.954 21.547 1.00 88.81 196 THR A N 1
ATOM 1460 C CA . THR A 1 196 ? -3.023 -2.262 21.946 1.00 88.81 196 THR A CA 1
ATOM 1461 C C . THR A 1 196 ? -4.165 -3.205 22.331 1.00 88.81 196 THR A C 1
ATOM 1463 O O . THR A 1 196 ? -5.304 -2.762 22.489 1.00 88.81 196 THR A O 1
ATOM 1466 N N . GLY A 1 197 ? -3.906 -4.515 22.407 1.00 86.38 197 GLY A N 1
ATOM 1467 C CA . GLY A 1 197 ? -4.930 -5.542 22.611 1.00 86.38 197 GLY A CA 1
ATOM 1468 C C . GLY A 1 197 ? -5.786 -5.824 21.370 1.00 86.38 197 GLY A C 1
ATOM 1469 O O . GLY A 1 197 ? -6.689 -6.660 21.422 1.00 86.38 197 GLY A O 1
ATOM 1470 N N . PHE A 1 198 ? -5.513 -5.169 20.235 1.00 91.38 198 PHE A N 1
ATOM 1471 C CA . PHE A 1 198 ? -6.212 -5.427 18.982 1.00 91.38 198 PHE A CA 1
ATOM 1472 C C . PHE A 1 198 ? -5.631 -6.663 18.285 1.00 91.38 198 PHE A C 1
ATOM 1474 O O . PHE A 1 198 ? -4.454 -6.715 17.928 1.00 91.38 198 PHE A O 1
ATOM 1481 N N . ARG A 1 199 ? -6.476 -7.671 18.050 1.00 89.69 199 ARG A N 1
ATOM 1482 C CA . ARG A 1 199 ? -6.125 -8.844 17.243 1.00 89.69 199 ARG A CA 1
ATOM 1483 C C . ARG A 1 199 ? -6.833 -8.761 15.899 1.00 89.69 199 ARG A C 1
ATOM 1485 O O . ARG A 1 199 ? -8.063 -8.730 15.852 1.00 89.69 199 ARG A O 1
ATOM 1492 N N . ILE A 1 200 ? -6.038 -8.774 14.830 1.00 91.12 200 ILE A N 1
ATOM 1493 C CA . ILE A 1 200 ? -6.532 -8.822 13.453 1.00 91.12 200 ILE A CA 1
ATOM 1494 C C . ILE A 1 200 ? -7.304 -10.132 13.264 1.00 91.12 200 ILE A C 1
ATOM 1496 O O . ILE A 1 200 ? -6.758 -11.222 13.448 1.00 91.12 200 ILE A O 1
ATOM 1500 N N . ARG A 1 201 ? -8.580 -10.019 12.907 1.00 92.25 201 ARG A N 1
ATOM 1501 C CA . ARG A 1 201 ? -9.468 -11.118 12.529 1.00 92.25 201 ARG A CA 1
ATOM 1502 C C . ARG A 1 201 ? -10.266 -10.694 11.308 1.00 92.25 201 ARG A C 1
ATOM 1504 O O . ARG A 1 201 ? -10.891 -9.637 11.318 1.00 92.25 201 ARG A O 1
ATOM 1511 N N . LEU A 1 202 ? -10.274 -11.538 10.284 1.00 91.44 202 LEU A N 1
ATOM 1512 C CA . LEU A 1 202 ? -11.084 -11.295 9.097 1.00 91.44 202 LEU A CA 1
ATOM 1513 C C . LEU A 1 202 ? -12.568 -11.405 9.461 1.00 91.44 202 LEU A C 1
ATOM 1515 O O . LEU A 1 202 ? -13.011 -12.421 9.994 1.00 91.44 202 LEU A O 1
ATOM 1519 N N . ARG A 1 203 ? -13.324 -10.338 9.206 1.00 90.81 203 ARG A N 1
ATOM 1520 C CA . ARG A 1 203 ? -14.748 -10.207 9.524 1.00 90.81 203 ARG A CA 1
ATOM 1521 C C . ARG A 1 203 ? -15.509 -9.680 8.313 1.00 90.81 203 ARG A C 1
ATOM 1523 O O . ARG A 1 203 ? -15.335 -8.530 7.915 1.00 90.81 203 ARG A O 1
ATOM 1530 N N . PHE A 1 204 ? -16.352 -10.539 7.744 1.00 87.81 204 PHE A N 1
ATOM 1531 C CA . PHE A 1 204 ? -17.146 -10.269 6.537 1.00 87.81 204 PHE A CA 1
ATOM 1532 C C . PHE A 1 204 ? -18.608 -9.892 6.851 1.00 87.81 204 PHE A C 1
ATOM 1534 O O . PHE A 1 204 ? -19.428 -9.719 5.951 1.00 87.81 204 PHE A O 1
ATOM 1541 N N . ASP A 1 205 ? -18.954 -9.743 8.131 1.00 86.56 205 ASP A N 1
ATOM 1542 C CA . ASP A 1 205 ? -20.277 -9.346 8.616 1.00 86.56 205 ASP A CA 1
ATOM 1543 C C . ASP A 1 205 ? -20.491 -7.822 8.489 1.00 86.56 205 ASP A C 1
ATOM 1545 O O . ASP A 1 205 ? -20.576 -7.104 9.480 1.00 86.56 205 ASP A O 1
ATOM 1549 N N . TRP A 1 206 ? -20.544 -7.303 7.253 1.00 80.31 206 TRP A N 1
ATOM 1550 C CA . TRP A 1 206 ? -20.607 -5.855 6.971 1.00 80.31 206 TRP A CA 1
ATOM 1551 C C . TRP A 1 206 ? -22.017 -5.242 6.987 1.00 80.31 206 TRP A C 1
ATOM 1553 O O . TRP A 1 206 ? -22.156 -4.020 7.109 1.00 80.31 206 TRP A O 1
ATOM 1563 N N . LYS A 1 207 ? -23.071 -6.053 6.825 1.00 74.50 207 LYS A N 1
ATOM 1564 C CA . LYS A 1 207 ? -24.458 -5.560 6.739 1.00 74.50 207 LYS A CA 1
ATOM 1565 C C . LYS A 1 207 ? -24.856 -4.852 8.042 1.00 74.50 207 LYS A C 1
ATOM 1567 O O . LYS A 1 207 ? -24.671 -5.401 9.117 1.00 74.50 207 LYS A O 1
ATOM 1572 N N . GLY A 1 208 ? -25.409 -3.640 7.932 1.00 70.81 208 GLY A N 1
ATOM 1573 C CA . GLY A 1 208 ? -25.943 -2.879 9.073 1.00 70.81 208 GLY A CA 1
ATOM 1574 C C . GLY A 1 208 ? -24.922 -2.091 9.909 1.00 70.81 208 GLY A C 1
ATOM 1575 O O . GLY A 1 208 ? -25.328 -1.388 10.825 1.00 70.81 208 GLY A O 1
ATOM 1576 N N . HIS A 1 209 ? -23.622 -2.133 9.587 1.00 72.38 209 HIS A N 1
ATOM 1577 C CA . HIS A 1 209 ? -22.560 -1.562 10.438 1.00 72.38 209 HIS A CA 1
ATOM 1578 C C . HIS A 1 209 ? -21.910 -0.271 9.896 1.00 72.38 209 HIS A C 1
ATOM 1580 O O . HIS A 1 209 ? -20.717 -0.057 10.073 1.00 72.38 209 HIS A O 1
ATOM 1586 N N . GLY A 1 210 ? -22.654 0.589 9.188 1.00 66.00 210 GLY A N 1
ATOM 1587 C CA . GLY A 1 210 ? -22.154 1.919 8.776 1.00 66.00 210 GLY A CA 1
ATOM 1588 C C . GLY A 1 210 ? -21.127 1.940 7.629 1.00 66.00 210 GLY A C 1
ATOM 1589 O O . GLY A 1 210 ? -20.766 3.010 7.142 1.00 66.00 210 GLY A O 1
ATOM 1590 N N . LEU A 1 211 ? -20.733 0.772 7.112 1.00 67.81 211 LEU A N 1
ATOM 1591 C CA . LEU A 1 211 ? -19.756 0.609 6.023 1.00 67.81 211 LEU A CA 1
ATOM 1592 C C . LEU A 1 211 ? -20.331 0.831 4.608 1.00 67.81 211 LEU A C 1
ATOM 1594 O O . LEU A 1 211 ? -19.600 0.768 3.620 1.00 67.81 211 LEU A O 1
ATOM 1598 N N . GLY A 1 212 ? -21.635 1.104 4.484 1.00 65.56 212 GLY A N 1
ATOM 1599 C CA . GLY A 1 212 ? -22.330 1.176 3.191 1.00 65.56 212 GLY A CA 1
ATOM 1600 C C . GLY A 1 212 ? -21.770 2.234 2.234 1.00 65.56 212 GLY A C 1
ATOM 1601 O O . GLY A 1 212 ? -21.622 1.965 1.044 1.00 65.56 212 GLY A O 1
ATOM 1602 N N . LYS A 1 213 ? -21.377 3.407 2.750 1.00 62.84 213 LYS A N 1
ATOM 1603 C CA . LYS A 1 213 ? -20.767 4.473 1.933 1.00 62.84 213 LYS A CA 1
ATOM 1604 C C . LYS A 1 213 ? -19.389 4.068 1.390 1.00 62.84 213 LYS A C 1
ATOM 1606 O O . LYS A 1 213 ? -19.083 4.354 0.238 1.00 62.84 213 LYS A O 1
ATOM 1611 N N . ALA A 1 214 ? -18.602 3.346 2.192 1.00 60.88 214 ALA A N 1
ATOM 1612 C CA . ALA A 1 214 ? -17.296 2.804 1.808 1.00 60.88 214 ALA A CA 1
ATOM 1613 C C . ALA A 1 214 ? -17.422 1.806 0.654 1.00 60.88 214 ALA A C 1
ATOM 1615 O O . ALA A 1 214 ? -16.749 1.914 -0.368 1.00 60.88 214 ALA A O 1
ATOM 1616 N N . ALA A 1 215 ? -18.335 0.849 0.829 1.00 65.81 215 ALA A N 1
ATOM 1617 C CA . ALA A 1 215 ? -18.596 -0.198 -0.142 1.00 65.81 215 ALA A CA 1
ATOM 1618 C C . ALA A 1 215 ? -19.147 0.380 -1.452 1.00 65.81 215 ALA A C 1
ATOM 1620 O O . ALA A 1 215 ? -18.777 -0.082 -2.527 1.00 65.81 215 ALA A O 1
ATOM 1621 N N . MET A 1 216 ? -19.988 1.417 -1.378 1.00 68.00 216 MET A N 1
ATOM 1622 C CA . MET A 1 216 ? -20.510 2.106 -2.556 1.00 68.00 216 MET A CA 1
ATOM 1623 C C . MET A 1 216 ? -19.406 2.826 -3.336 1.00 68.00 216 MET A C 1
ATOM 1625 O O . MET A 1 216 ? -19.362 2.696 -4.556 1.00 68.00 216 MET A O 1
ATOM 1629 N N . LEU A 1 217 ? -18.497 3.535 -2.658 1.00 63.09 217 LEU A N 1
ATOM 1630 C CA . LEU A 1 217 ? -17.389 4.229 -3.320 1.00 63.09 217 LEU A CA 1
ATOM 1631 C C . LEU A 1 217 ? -16.429 3.236 -3.993 1.00 63.09 217 LEU A C 1
ATOM 1633 O O . LEU A 1 217 ? -16.142 3.369 -5.178 1.00 63.09 217 LEU A O 1
ATOM 1637 N N . ALA A 1 218 ? -16.032 2.178 -3.276 1.00 63.28 218 ALA A N 1
ATOM 1638 C CA . ALA A 1 218 ? -15.203 1.107 -3.829 1.00 63.28 218 ALA A CA 1
ATOM 1639 C C . ALA A 1 218 ? -15.873 0.427 -5.038 1.00 63.28 218 ALA A C 1
ATOM 1641 O O . ALA A 1 218 ? -15.224 0.180 -6.054 1.00 63.28 218 ALA A O 1
ATOM 1642 N N . LYS A 1 219 ? -17.188 0.177 -4.960 1.00 68.12 219 LYS A N 1
ATOM 1643 C CA . LYS A 1 219 ? -17.977 -0.368 -6.070 1.00 68.12 219 LYS A CA 1
ATOM 1644 C C . LYS A 1 219 ? -17.935 0.547 -7.295 1.00 68.12 219 LYS A C 1
ATOM 1646 O O . LYS A 1 219 ? -17.752 0.039 -8.396 1.00 68.12 219 LYS A O 1
ATOM 1651 N N . TRP A 1 220 ? -18.090 1.861 -7.126 1.00 66.62 220 TRP A N 1
ATOM 1652 C CA . TRP A 1 220 ? -18.054 2.813 -8.241 1.00 66.62 220 TRP A CA 1
ATOM 1653 C C . TRP A 1 220 ? -16.694 2.870 -8.921 1.00 66.62 220 TRP A C 1
ATOM 1655 O O . TRP A 1 220 ? -16.644 2.858 -10.147 1.00 66.62 220 TRP A O 1
ATOM 1665 N N . THR A 1 221 ? -15.600 2.861 -8.161 1.00 61.25 221 THR A N 1
ATOM 1666 C CA . THR A 1 221 ? -14.259 2.835 -8.753 1.00 61.25 221 THR A CA 1
ATOM 1667 C C . THR A 1 221 ? -14.024 1.553 -9.545 1.00 61.25 221 THR A C 1
ATOM 1669 O O . THR A 1 221 ? -13.548 1.612 -10.674 1.00 61.25 221 THR A O 1
ATOM 1672 N N . ILE A 1 222 ? -14.408 0.394 -9.001 1.00 64.75 222 ILE A N 1
ATOM 1673 C CA . ILE A 1 222 ? -14.287 -0.887 -9.712 1.00 64.75 222 ILE A CA 1
ATOM 1674 C C . ILE A 1 222 ? -15.142 -0.878 -10.984 1.00 64.75 222 ILE A C 1
ATOM 1676 O O . ILE A 1 222 ? -14.663 -1.275 -12.043 1.00 64.75 222 ILE A O 1
ATOM 1680 N N . LEU A 1 223 ? -16.386 -0.396 -10.903 1.00 71.38 223 LEU A N 1
ATOM 1681 C CA . LEU A 1 223 ? -17.288 -0.304 -12.050 1.00 71.38 223 LEU A CA 1
ATOM 1682 C C . LEU A 1 223 ? -16.729 0.625 -13.135 1.00 71.38 223 LEU A C 1
ATOM 1684 O O . LEU A 1 223 ? -16.755 0.272 -14.308 1.00 71.38 223 LEU A O 1
ATOM 1688 N N . PHE A 1 224 ? -16.198 1.782 -12.741 1.00 65.25 224 PHE A N 1
ATOM 1689 C CA . PHE A 1 224 ? -15.563 2.736 -13.644 1.00 65.25 224 PHE A CA 1
ATOM 1690 C C . PHE A 1 224 ? -14.369 2.107 -14.370 1.00 65.25 224 PHE A C 1
ATOM 1692 O O . PHE A 1 224 ? -14.280 2.199 -15.592 1.00 65.25 224 PHE A O 1
ATOM 1699 N N . VAL A 1 225 ? -13.498 1.399 -13.641 1.00 60.47 225 VAL A N 1
ATOM 1700 C CA . VAL A 1 225 ? -12.363 0.679 -14.236 1.00 60.47 225 VAL A CA 1
ATOM 1701 C C . VAL A 1 225 ? -12.858 -0.382 -15.218 1.00 60.47 225 VAL A C 1
ATOM 1703 O O . VAL A 1 225 ? -12.407 -0.402 -16.358 1.00 60.47 225 VAL A O 1
ATOM 1706 N N . LEU A 1 226 ? -13.819 -1.225 -14.829 1.00 68.50 226 LEU A N 1
ATOM 1707 C CA . LEU A 1 226 ? -14.362 -2.274 -15.702 1.00 68.50 226 LEU A CA 1
ATOM 1708 C C . LEU A 1 226 ? -15.043 -1.709 -16.959 1.00 68.50 226 LEU A C 1
ATOM 1710 O O . LEU A 1 226 ? -14.851 -2.247 -18.047 1.00 68.50 226 LEU A O 1
ATOM 1714 N N . ALA A 1 227 ? -15.796 -0.614 -16.832 1.00 71.81 227 ALA A N 1
ATOM 1715 C CA . ALA A 1 227 ? -16.422 0.064 -17.965 1.00 71.81 227 ALA A CA 1
ATOM 1716 C C . ALA A 1 227 ? -15.371 0.629 -18.932 1.00 71.81 227 ALA A C 1
ATOM 1718 O O . ALA A 1 227 ? -15.490 0.464 -20.147 1.00 71.81 227 ALA A O 1
ATOM 1719 N N . ASN A 1 228 ? -14.302 1.222 -18.395 1.00 64.12 228 ASN A N 1
ATOM 1720 C CA . ASN A 1 228 ? -13.189 1.719 -19.196 1.00 64.12 228 ASN A CA 1
ATOM 1721 C C . ASN A 1 228 ? -12.457 0.577 -19.934 1.00 64.12 228 ASN A C 1
ATOM 1723 O O . ASN A 1 228 ? -12.104 0.723 -21.103 1.00 64.12 228 ASN A O 1
ATOM 1727 N N . GLN A 1 229 ? -12.303 -0.593 -19.297 1.00 61.66 229 GLN A N 1
ATOM 1728 C CA . GLN A 1 229 ? -11.738 -1.787 -19.941 1.00 61.66 229 GLN A CA 1
ATOM 1729 C C . GLN A 1 229 ? -12.611 -2.301 -21.091 1.00 61.66 229 GLN A C 1
ATOM 1731 O O . GLN A 1 229 ? -12.086 -2.635 -22.153 1.00 61.66 229 GLN A O 1
ATOM 1736 N N . ALA A 1 230 ? -13.931 -2.360 -20.902 1.00 71.50 230 ALA A N 1
ATOM 1737 C CA . ALA A 1 230 ? -14.853 -2.797 -21.947 1.00 71.50 230 ALA A CA 1
ATOM 1738 C C . ALA A 1 230 ? -14.777 -1.876 -23.176 1.00 71.50 230 ALA A C 1
ATOM 1740 O O . ALA A 1 230 ? -14.672 -2.363 -24.300 1.00 71.50 230 ALA A O 1
ATOM 1741 N N . GLY A 1 231 ? -14.731 -0.556 -22.962 1.00 67.00 231 GLY A N 1
ATOM 1742 C CA . GLY A 1 231 ? -14.543 0.415 -24.042 1.00 67.00 231 GLY A CA 1
ATOM 1743 C C . GLY A 1 231 ? -13.234 0.204 -24.806 1.00 67.00 231 GLY A C 1
ATOM 1744 O O . GLY A 1 231 ? -13.216 0.222 -26.035 1.00 67.00 231 GLY A O 1
ATOM 1745 N N . ALA A 1 232 ? -12.141 -0.073 -24.097 1.00 57.53 232 ALA A N 1
ATOM 1746 C CA . ALA A 1 232 ? -10.842 -0.302 -24.716 1.00 57.53 232 ALA A CA 1
ATOM 1747 C C . ALA A 1 232 ? -10.762 -1.599 -25.540 1.00 57.53 232 ALA A C 1
ATOM 1749 O O . ALA A 1 232 ? -10.137 -1.608 -26.604 1.00 57.53 232 ALA A O 1
ATOM 1750 N N . LEU A 1 233 ? -11.406 -2.681 -25.087 1.00 62.50 233 LEU A N 1
ATOM 1751 C CA . LEU A 1 233 ? -11.488 -3.934 -25.847 1.00 62.50 233 LEU A CA 1
ATOM 1752 C C . LEU A 1 233 ? -12.245 -3.736 -27.166 1.00 62.50 233 LEU A C 1
ATOM 1754 O O . LEU A 1 233 ? -11.789 -4.212 -28.203 1.00 62.50 233 LEU A O 1
ATOM 1758 N N . VAL A 1 234 ? -13.344 -2.976 -27.138 1.00 67.38 234 VAL A N 1
ATOM 1759 C CA . VAL A 1 234 ? -14.123 -2.628 -28.337 1.00 67.38 234 VAL A CA 1
ATOM 1760 C C . VAL A 1 234 ? -13.287 -1.806 -29.318 1.00 67.38 234 VAL A C 1
ATOM 1762 O O . VAL A 1 234 ? -13.253 -2.123 -30.503 1.00 67.38 234 VAL A O 1
ATOM 1765 N N . VAL A 1 235 ? -12.551 -0.798 -28.837 1.00 62.34 235 VAL A N 1
ATOM 1766 C CA . VAL A 1 235 ? -11.657 0.002 -29.695 1.00 62.34 235 VAL A CA 1
ATOM 1767 C C . VAL A 1 235 ? -10.577 -0.869 -30.337 1.00 62.34 235 VAL A C 1
ATOM 1769 O O . VAL A 1 235 ? -10.317 -0.722 -31.524 1.00 62.34 235 VAL A O 1
ATOM 1772 N N . THR A 1 236 ? -9.989 -1.800 -29.580 1.00 57.09 236 THR A N 1
ATOM 1773 C CA . THR A 1 236 ? -8.931 -2.691 -30.088 1.00 57.09 236 THR A CA 1
ATOM 1774 C C . THR A 1 236 ? -9.451 -3.631 -31.182 1.00 57.09 236 THR A C 1
ATOM 1776 O O . THR A 1 236 ? -8.770 -3.840 -32.184 1.00 57.09 236 THR A O 1
ATOM 1779 N N . GLN A 1 237 ? -10.672 -4.156 -31.026 1.00 56.75 237 GLN A N 1
ATOM 1780 C CA . GLN A 1 237 ? -11.318 -5.001 -32.039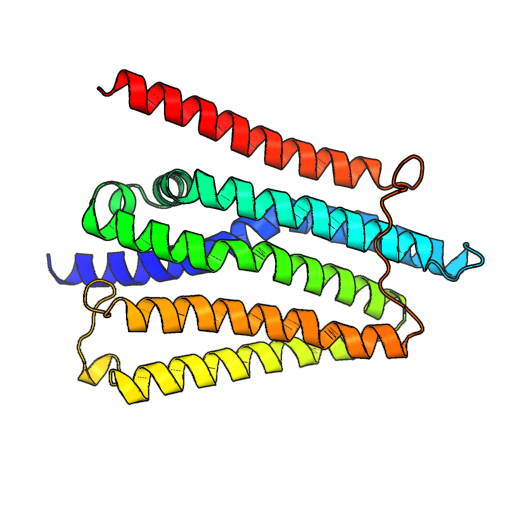 1.00 56.75 237 GLN A CA 1
ATOM 1781 C C . GLN A 1 237 ? -11.723 -4.231 -33.302 1.00 56.75 237 GLN A C 1
ATOM 1783 O O . GLN A 1 237 ? -11.711 -4.812 -34.376 1.00 56.75 237 GLN A O 1
ATOM 1788 N N . LEU A 1 238 ? -12.057 -2.942 -33.190 1.00 60.69 238 LEU A N 1
ATOM 1789 C CA . LEU A 1 238 ? -12.394 -2.085 -34.336 1.00 60.69 238 LEU A CA 1
ATOM 1790 C C . LEU A 1 238 ? -11.163 -1.582 -35.106 1.00 60.69 238 LEU A C 1
ATOM 1792 O O . LEU A 1 238 ? -11.297 -1.097 -36.225 1.00 60.69 238 LEU A O 1
ATOM 1796 N N . SER A 1 239 ? -9.976 -1.647 -34.497 1.00 47.94 239 SER A N 1
ATOM 1797 C CA . SER A 1 239 ? -8.702 -1.257 -35.114 1.00 47.94 239 SER A CA 1
ATOM 1798 C C . SER A 1 239 ? -7.943 -2.408 -35.792 1.00 47.94 239 SER A C 1
ATOM 1800 O O . SER A 1 239 ? -6.797 -2.206 -36.191 1.00 47.94 239 SER A O 1
ATOM 1802 N N . THR A 1 240 ? -8.552 -3.595 -35.895 1.00 43.22 240 THR A N 1
ATOM 1803 C CA . THR A 1 240 ? -8.042 -4.755 -36.653 1.00 43.22 240 THR A CA 1
ATOM 1804 C C . THR A 1 240 ? -8.963 -5.013 -37.836 1.00 43.22 240 THR A C 1
ATOM 1806 O O . THR A 1 240 ? -8.441 -5.330 -38.925 1.00 43.22 240 THR A O 1
#

Foldseek 3Di:
DVVVQQVVQVVLLVLLQCLLVVLLCVQPVPPPPPQLLVLQLVCLVPPPVSSLQVLLQSLLLLLVLLVLQLVLVLVVLLVSSCVVDVVQSVDPLSSVLSSVLSNLNSNLNNLVSLLVSLCSNCVSLVNNVLNVCLLVQLVVLQCVLVVVLCVVQNDCVVNVDTSSNQPPVNSCSNSNSNSVSSVSSSVSSQVSCVVSVRDRDNDNPPPPSSCVVVVVSSVVSSVVSVVVVVVVVVVVVVVD

Organism: NCBI:txid163361

Radius of gyration: 20.37 Å; Cα contacts (8 Å, |Δi|>4): 231; chains: 1; bounding box: 56×25×62 Å

InterPro domains:
  IPR004268 Peptidoglycan biosynthesis protein MurJ [PF03023] (4-240)
  IPR004268 Peptidoglycan biosynthesis protein MurJ [PR01806] (5-24)
  IPR004268 Peptidoglycan biosynthesis protein MurJ [PR01806] (24-40)
  IPR004268 Peptidoglycan biosynthesis protein MurJ [PR01806] (104-128)
  IPR004268 Peptidoglycan biosynthesis protein MurJ [PR01806] (128-149)
  IPR052031 Membrane Transporter and Flippase [PTHR43549] (2-240)

Mean predicted aligned error: 8.76 Å

Secondary structure (DSSP, 8-state):
-HHHHHHHHHHHHHHHHHHHHHHHIIIIITHHHHHHHHHHHHHHHHSTTTTHHHHHHHHHHHHHHHHHHHHHHHHTHHHHHHHH-HHHHHSHHHHHHHHHHHHHHTTHHHHHHHHHHHHHHHHHTT--HHHHHHHHHHHHHHHHHHHHHHHHH--HHHH---TTTS-HHHHHHHHHHHHHHHHHHHHTHHHHHHHTT---------TTSSTHHHHHHHHHHHHHHHHHHHHHHHHHHHT-

Nearest PDB structures (foldseek):
  7waw-assembly1_A  TM=8.365E-01  e=9.226E-05  Candidatus Arsenophonus nilaparvatae
  7wag-assembly1_A  TM=7.932E-01  e=2.800E-03  Escherichia coli K-12
  4mlb-assembly1_C  TM=7.053E-01  e=5.285E-02  Pyrococcus furiosus
  4nqi-assembly2_C  TM=2.312E-01  e=1.604E+00  Dictyostelium discoideum
  4nqi-assembly2_D  TM=1.681E-01  e=4.150E+00  Dictyostelium discoideum

Solvent-accessible surface area (backbone atoms only — not comparable to full-atom values): 12817 Å² total; per-residue (Å²): 115,73,69,57,54,58,51,58,40,56,47,37,56,52,49,25,65,44,47,32,56,51,55,40,44,77,72,41,57,70,60,55,60,74,54,45,51,62,52,47,47,47,32,39,70,74,36,94,70,53,22,50,66,59,52,22,31,52,50,33,50,50,51,52,51,34,51,49,50,30,56,54,45,47,75,39,22,64,57,55,46,34,75,75,32,56,74,47,48,70,36,69,76,54,27,54,52,34,29,52,46,26,47,46,36,28,60,40,39,32,32,53,52,51,33,50,51,52,39,52,56,31,43,66,70,72,46,60,64,61,67,67,50,27,59,53,53,17,50,53,38,39,51,50,38,51,49,52,47,34,71,77,60,42,48,68,86,77,51,67,63,44,81,87,66,47,51,73,67,55,51,47,45,54,36,51,25,53,35,47,11,43,45,52,26,29,57,61,46,53,63,63,39,47,76,72,73,48,74,94,48,88,37,88,82,54,81,93,66,83,47,62,66,58,54,49,51,53,48,50,54,52,50,51,51,53,53,53,49,53,53,50,54,54,53,55,64,73,74,107

Sequence (240 aa):
SRGLGLGLLGDSFQVAYQLPTMIYILTVGGGLNSVFVPQLVRSMKDDADGGIAYANRLLTLVMVALAALPATAWLAAPLLVRALSNPVASDPAVNEVAVTFTRYFLPSIFFMGVHVVMGQILNARGRFGAMMWTPVLNNIVIIVTLGTFIYVYGTAAASKMTVTSIPPEGQRLLGIGVLLGLVVQALAMIPYLRETGFRIRLRFDWKGHGLGKAAMLAKWTILFVLANQAGALVVTQLST